Protein AF-A0A379DWI6-F1 (afdb_monomer_lite)

InterPro domains:
  IPR002696 Membrane protein insertion efficiency factor YidD-like [PF01809] (56-107)
  IPR002696 Membrane protein insertion efficiency factor YidD-like [PTHR33383] (48-106)
  IPR002696 Membrane protein insertion efficiency factor YidD-like [SM01234] (50-115)
  IPR002696 Membrane protein insertion efficiency factor YidD-like [TIGR00278] (54-108)
  IPR011990 Tetratricopeptide-like helical domain superfamily [G3DSA:1.25.40.10] (159-316)
  IPR011990 Tetratricopeptide-like helical domain superfamily [SSF48452] (167-294)

Radius of gyration: 29.42 Å; chains: 1; bounding box: 67×91×90 Å

Foldseek 3Di:
DDPPDPVVVVVVVVVVVVVVVVDDDDPDQDWAQWLLDTDHDPDDDDDADFPPVQLVVLVCCSHPPSVVPPDTWQAVPRLSVLLVVLRRPDPPVRSVVVSVVVVVCTPPVQVVFAWFCSVVDTHGYDHNDPPVVVVVVRRDPPPPDPADDDDDDDDPVVVLVNVLRVCLRVLVLVVSLVSLVVCCPPVVDDALSSLLSNLSSCVSSVVLVVNLVVLVVDDDPNNVQDLSNLLSNLVSCLVVLVLVVNLVRLVVHDDDDLVSLLVSLCSNLVSCVSVVVLVSNLVSLVSSLVSDPDPVVSVVSVVVNVVSVPDDDQDPVVLVVLVVQFLRSCVSVVVVVNSVVRNVVVVVVVVVVVVVVVVVVPPD

Organism: NCBI:txid28130

Secondary structure (DSSP, 8-state):
---SSSHHHHHHHHHHHHHHSS--------EEEETTEEEE---------TTHHHHHHHHHHHHHTGGG-SS---EES-HHHHHHHHHHHS-HHHHHHHHHHHHHHTTT-GGGSEEE-TTSS-EEE--SS--HHHHHHHS----S-----------TTHHHHHHHHHHHHTT-HHHHHHHHHHHHHHH----HHHHHHHHHHHHHTT-HHHHHHHHHH---HHHHH-HHHHHHHHHHHHHTT-HHHHHHHGGG----SHHHHHHHHHHHHHHHHHHT-HHHHHHHHHHHHHT---HHHHHHHHHHHHHHHT-PPPPHHHHHHHTTSTTHHHHHHT-HHHHHHHHHHHHHHHHHHHHHHHHGGG--

Structure (mmCIF, N/CA/C/O backbone):
data_AF-A0A379DWI6-F1
#
_entry.id   AF-A0A379DWI6-F1
#
loop_
_atom_site.group_PDB
_atom_site.id
_atom_site.type_symbol
_atom_site.label_atom_id
_atom_site.label_alt_id
_atom_site.label_comp_id
_atom_site.label_asym_id
_atom_site.label_entity_id
_atom_site.label_seq_id
_atom_site.pdbx_PDB_ins_code
_atom_site.Cartn_x
_atom_site.Cartn_y
_atom_site.Cartn_z
_atom_site.occupancy
_atom_site.B_iso_or_equiv
_atom_site.auth_seq_id
_atom_site.auth_comp_id
_atom_site.auth_asym_id
_atom_site.auth_atom_id
_atom_site.pdbx_PDB_model_num
ATOM 1 N N . MET A 1 1 ? -42.031 -64.044 19.257 1.00 46.19 1 MET A N 1
ATOM 2 C CA . MET A 1 1 ? -41.078 -63.210 18.486 1.00 46.19 1 MET A CA 1
ATOM 3 C C . MET A 1 1 ? -41.649 -61.801 18.335 1.00 46.19 1 MET A C 1
ATOM 5 O O . MET A 1 1 ? -42.863 -61.674 18.320 1.00 46.19 1 MET A O 1
ATOM 9 N N . ASN A 1 2 ? -40.783 -60.783 18.249 1.00 47.16 2 ASN A N 1
ATOM 10 C CA . ASN A 1 2 ? -41.057 -59.337 18.105 1.00 47.16 2 ASN A CA 1
ATOM 11 C C . ASN A 1 2 ? -41.323 -58.505 19.378 1.00 47.16 2 ASN A C 1
ATOM 13 O O . ASN A 1 2 ? -42.283 -57.748 19.469 1.00 47.16 2 ASN A O 1
ATOM 17 N N . LYS A 1 3 ? -40.367 -58.538 20.317 1.00 48.53 3 LYS A N 1
ATOM 18 C CA . LYS A 1 3 ? -40.060 -57.413 21.224 1.00 48.53 3 LYS A CA 1
ATOM 19 C C . LYS A 1 3 ? -38.620 -56.942 20.970 1.00 48.53 3 LYS A C 1
ATOM 21 O O . LYS A 1 3 ? -37.724 -57.262 21.737 1.00 48.53 3 LYS A O 1
ATOM 26 N N . SER A 1 4 ? -38.373 -56.235 19.868 1.00 47.94 4 SER A N 1
ATOM 27 C CA . SER A 1 4 ? -37.059 -55.596 19.631 1.00 47.94 4 SER A CA 1
ATOM 28 C C . SER A 1 4 ? -37.084 -54.351 18.734 1.00 47.94 4 SER A C 1
ATOM 30 O O . SER A 1 4 ? -36.056 -53.701 18.586 1.00 47.94 4 SER A O 1
ATOM 32 N N . PHE A 1 5 ? -38.234 -53.939 18.184 1.00 46.47 5 PHE A N 1
ATOM 33 C CA . PHE A 1 5 ? -38.257 -52.886 17.155 1.00 46.47 5 PHE A CA 1
ATOM 34 C C . PHE A 1 5 ? -38.671 -51.480 17.636 1.00 46.47 5 PHE A C 1
ATOM 36 O O . PHE A 1 5 ? -38.597 -50.522 16.871 1.00 46.47 5 PHE A O 1
ATOM 43 N N . VAL A 1 6 ? -39.076 -51.318 18.903 1.00 47.97 6 VAL A N 1
ATOM 44 C CA . VAL A 1 6 ? -39.559 -50.019 19.431 1.00 47.97 6 VAL A CA 1
ATOM 45 C C . VAL A 1 6 ? -38.457 -49.223 20.152 1.00 47.97 6 VAL A C 1
ATOM 47 O O . VAL A 1 6 ? -38.463 -47.995 20.118 1.00 47.97 6 VAL A O 1
ATOM 50 N N . GLY A 1 7 ? -37.446 -49.893 20.718 1.00 43.12 7 GLY A N 1
ATOM 51 C CA . GLY A 1 7 ? -36.342 -49.228 21.428 1.00 43.12 7 GLY A CA 1
ATOM 52 C C . GLY A 1 7 ? -35.377 -48.462 20.515 1.00 43.12 7 GLY A C 1
ATOM 53 O O . GLY A 1 7 ? -34.864 -47.420 20.902 1.00 43.12 7 GLY A O 1
ATOM 54 N N . PHE A 1 8 ? -35.173 -48.918 19.275 1.00 44.31 8 PHE A N 1
ATOM 55 C CA . PHE A 1 8 ? -34.157 -48.350 18.378 1.00 44.31 8 PHE A CA 1
ATOM 56 C C . PHE A 1 8 ? -34.564 -46.993 17.769 1.00 44.31 8 PHE A C 1
ATOM 58 O O . PHE A 1 8 ? -33.720 -46.119 17.574 1.00 44.31 8 PHE A O 1
ATOM 65 N N . LYS A 1 9 ? -35.867 -46.757 17.543 1.00 45.78 9 LYS A N 1
ATOM 66 C CA . LYS A 1 9 ? -36.367 -45.473 17.012 1.00 45.78 9 LYS A CA 1
ATOM 67 C C . LYS A 1 9 ? -36.328 -44.335 18.040 1.00 45.78 9 LYS A C 1
ATOM 69 O O . LYS A 1 9 ? -36.128 -43.185 17.656 1.00 45.78 9 LYS A O 1
ATOM 74 N N . MET A 1 10 ? -36.464 -44.634 19.334 1.00 47.75 10 MET A N 1
ATOM 75 C CA . MET A 1 10 ? -36.439 -43.607 20.386 1.00 47.75 10 MET A CA 1
ATOM 76 C C . MET A 1 10 ? -35.024 -43.145 20.748 1.00 47.75 10 MET A C 1
ATOM 78 O O . MET A 1 10 ? -34.841 -41.985 21.118 1.00 47.75 10 MET A O 1
ATOM 82 N N . THR A 1 11 ? -34.014 -44.002 20.584 1.00 52.53 11 THR A N 1
ATOM 83 C CA . THR A 1 11 ? -32.616 -43.649 20.877 1.00 52.53 11 THR A CA 1
ATOM 84 C C . THR A 1 11 ? -32.014 -42.751 19.795 1.00 52.53 11 THR A C 1
ATOM 86 O O . THR A 1 11 ? -31.305 -41.807 20.126 1.00 52.53 11 THR A O 1
ATOM 89 N N . ILE A 1 12 ? -32.369 -42.952 18.520 1.00 53.78 12 ILE A N 1
ATOM 90 C CA . ILE A 1 12 ? -31.924 -42.085 17.413 1.00 53.78 12 ILE A CA 1
ATOM 91 C C . ILE A 1 12 ? -32.605 -40.710 17.489 1.00 53.78 12 ILE A C 1
ATOM 93 O O . ILE A 1 12 ? -31.936 -39.690 17.342 1.00 53.78 12 ILE A O 1
ATOM 97 N N . LEU A 1 13 ? -33.902 -40.653 17.818 1.00 47.22 13 LEU A N 1
ATOM 98 C CA . LEU A 1 13 ? -34.616 -39.381 17.978 1.00 47.22 13 LEU A CA 1
ATOM 99 C C . LEU A 1 13 ? -34.097 -38.573 19.183 1.00 47.22 13 LEU A C 1
ATOM 101 O O . LEU A 1 13 ? -33.974 -37.355 19.090 1.00 47.22 13 LEU A O 1
ATOM 105 N N . ARG A 1 14 ? -33.714 -39.240 20.285 1.00 48.66 14 ARG A N 1
ATOM 106 C CA . ARG A 1 14 ? -33.045 -38.599 21.434 1.00 48.66 14 ARG A CA 1
ATOM 107 C C . ARG A 1 14 ? -31.618 -38.150 21.122 1.00 48.66 14 ARG A C 1
ATOM 109 O O . ARG A 1 14 ? -31.214 -37.112 21.631 1.00 48.66 14 ARG A O 1
ATOM 116 N N . PHE A 1 15 ? -30.881 -38.870 20.276 1.00 52.44 15 PHE A N 1
ATOM 117 C CA . PHE A 1 15 ? -29.543 -38.450 19.849 1.00 52.44 15 PHE A CA 1
ATOM 118 C C . PHE A 1 15 ? -29.608 -37.203 18.955 1.00 52.44 15 PHE A C 1
ATOM 120 O O . PHE A 1 15 ? -28.836 -36.275 19.159 1.00 52.44 15 PHE A O 1
ATOM 127 N N . PHE A 1 16 ? -30.589 -37.116 18.047 1.00 50.06 16 PHE A N 1
ATOM 128 C CA . PHE A 1 16 ? -30.826 -35.903 17.255 1.00 50.06 16 PHE A CA 1
ATOM 129 C C . PHE A 1 16 ? -31.332 -34.732 18.115 1.00 50.06 16 PHE A C 1
ATOM 131 O O . PHE A 1 16 ? -30.814 -33.629 17.988 1.00 50.06 16 PHE A O 1
ATOM 138 N N . LEU A 1 17 ? -32.261 -34.953 19.054 1.00 46.06 17 LEU A N 1
ATOM 139 C CA . LEU A 1 17 ? -32.741 -33.897 19.962 1.00 46.06 17 LEU A CA 1
ATOM 140 C C . LEU A 1 17 ? -31.652 -33.370 20.912 1.00 46.06 17 LEU A C 1
ATOM 142 O O . LEU A 1 17 ? -31.608 -32.171 21.171 1.00 46.06 17 LEU A O 1
ATOM 146 N N . LEU A 1 18 ? -30.742 -34.226 21.390 1.00 46.28 18 LEU A N 1
ATOM 147 C CA . LEU A 1 18 ? -29.615 -33.809 22.234 1.00 46.28 18 LEU A CA 1
ATOM 148 C C . LEU A 1 18 ? -28.462 -33.185 21.432 1.00 46.28 18 LEU A C 1
ATOM 150 O O . LEU A 1 18 ? -27.757 -32.331 21.963 1.00 46.28 18 LEU A O 1
ATOM 154 N N . PHE A 1 19 ? -28.304 -33.529 20.149 1.00 47.75 19 PHE A N 1
ATOM 155 C CA . PHE A 1 19 ? -27.365 -32.848 19.249 1.00 47.75 19 PHE A CA 1
ATOM 156 C C . PHE A 1 19 ? -27.836 -31.427 18.889 1.00 47.75 19 PHE A C 1
ATOM 158 O O . PHE A 1 19 ? -27.013 -30.540 18.697 1.00 47.75 19 PHE A O 1
ATOM 165 N N . PHE A 1 20 ? -29.153 -31.185 18.862 1.00 44.16 20 PHE A N 1
ATOM 166 C CA . PHE A 1 20 ? -29.732 -29.855 18.627 1.00 44.16 20 PHE A CA 1
ATOM 167 C C . PHE A 1 20 ? -29.795 -28.960 19.878 1.00 44.16 20 PHE A C 1
ATOM 169 O O . PHE A 1 20 ? -29.942 -27.747 19.742 1.00 44.16 20 PHE A O 1
ATOM 176 N N . LEU A 1 21 ? -29.656 -29.519 21.087 1.00 41.56 21 LEU A N 1
ATOM 177 C CA . LEU A 1 21 ? -29.695 -28.755 22.344 1.00 41.56 21 LEU A CA 1
ATOM 178 C C . LEU A 1 21 ? -28.314 -28.318 22.862 1.00 41.56 21 LEU A C 1
ATOM 180 O O . LEU A 1 21 ? -28.249 -27.544 23.813 1.00 41.56 21 LEU A O 1
ATOM 184 N N . SER A 1 22 ? -27.212 -28.757 22.245 1.00 38.12 22 SER A N 1
ATOM 185 C CA . SER A 1 22 ? -25.846 -28.367 22.640 1.00 38.12 22 SER A CA 1
ATOM 186 C C . SER A 1 22 ? -25.222 -27.269 21.766 1.00 38.12 22 SER A C 1
ATOM 188 O O . SER A 1 22 ? -24.082 -26.869 21.996 1.00 38.12 22 SER A O 1
ATOM 190 N N . SER A 1 23 ? -25.962 -26.726 20.796 1.00 38.56 23 SER A N 1
ATOM 191 C CA . SER A 1 23 ? -25.478 -25.691 19.877 1.00 38.56 23 SER A CA 1
ATOM 192 C C . SER A 1 23 ? -26.164 -24.334 20.088 1.00 38.56 23 SER A C 1
ATOM 194 O O . SER A 1 23 ? -26.866 -23.839 19.212 1.00 38.56 23 SER A O 1
ATOM 196 N N . TRP A 1 24 ? -25.933 -23.714 21.246 1.00 39.97 24 TRP A N 1
ATOM 197 C CA . TRP A 1 24 ? -26.073 -22.266 21.487 1.00 39.97 24 TRP A CA 1
ATOM 198 C C . TRP A 1 24 ? -25.150 -21.933 22.677 1.00 39.97 24 TRP A C 1
ATOM 200 O O . TRP A 1 24 ? -25.233 -22.590 23.701 1.00 39.97 24 TRP A O 1
ATOM 210 N N . HIS A 1 25 ? -24.185 -21.014 22.655 1.00 36.50 25 HIS A N 1
ATOM 211 C CA . HIS A 1 25 ? -23.999 -19.799 21.877 1.00 36.50 25 HIS A CA 1
ATOM 212 C C . HIS A 1 25 ? -22.526 -19.624 21.482 1.00 36.50 25 HIS A C 1
ATOM 214 O O . HIS A 1 25 ? -21.656 -19.509 22.342 1.00 36.50 25 HIS A O 1
ATOM 220 N N . ILE A 1 26 ? -22.255 -19.481 20.186 1.00 31.97 26 ILE A N 1
ATOM 221 C CA . ILE A 1 26 ? -21.033 -18.833 19.705 1.00 31.97 26 ILE A CA 1
ATOM 222 C C . ILE A 1 26 ? -21.474 -17.500 19.107 1.00 31.97 26 ILE A C 1
ATOM 224 O O . ILE A 1 26 ? -22.341 -17.462 18.235 1.00 31.97 26 ILE A O 1
ATOM 228 N N . LYS A 1 27 ? -20.904 -16.391 19.589 1.00 27.36 27 LYS A N 1
ATOM 229 C CA . LYS A 1 27 ? -20.987 -15.096 18.902 1.00 27.36 27 LYS A CA 1
ATOM 230 C C . LYS A 1 27 ? -20.258 -15.240 17.565 1.00 27.36 27 LYS A C 1
ATOM 232 O O . LYS A 1 27 ? -19.035 -15.153 17.511 1.00 27.36 27 LYS A O 1
ATOM 237 N N . VAL A 1 28 ? -21.011 -15.494 16.501 1.00 32.84 28 VAL A N 1
ATOM 238 C CA . VAL A 1 28 ? -20.490 -15.568 15.135 1.00 32.84 28 VAL A CA 1
ATOM 239 C C . VAL A 1 28 ? -20.208 -14.138 14.661 1.00 32.84 28 VAL A C 1
ATOM 241 O O . VAL A 1 28 ? -21.124 -13.353 14.408 1.00 32.84 28 VAL A O 1
ATOM 244 N N . MET A 1 29 ? -18.923 -13.776 14.599 1.00 24.81 29 MET A N 1
ATOM 245 C CA . MET A 1 29 ? -18.435 -12.684 13.742 1.00 24.81 29 MET A CA 1
ATOM 246 C C . MET A 1 29 ? -18.939 -12.927 12.311 1.00 24.81 29 MET A C 1
ATOM 248 O O . MET A 1 29 ? -19.084 -14.083 11.936 1.00 24.81 29 MET A O 1
ATOM 252 N N . CYS A 1 30 ? -19.231 -11.887 11.522 1.00 43.38 30 CYS A N 1
ATOM 253 C CA . CYS A 1 30 ? -19.839 -12.051 10.196 1.00 43.38 30 CYS A CA 1
ATOM 254 C C . CYS A 1 30 ? -18.951 -12.899 9.263 1.00 43.38 30 CYS A C 1
ATOM 256 O O . CYS A 1 30 ? -17.954 -12.428 8.711 1.00 43.38 30 CYS A O 1
ATOM 258 N N . GLN A 1 31 ? -19.302 -14.178 9.143 1.00 44.00 31 GLN A N 1
ATOM 259 C CA . GLN A 1 31 ? -18.560 -15.196 8.412 1.00 44.00 31 GLN A CA 1
ATOM 260 C C . GLN A 1 31 ? -19.303 -15.486 7.116 1.00 44.00 31 GLN A C 1
ATOM 262 O O . GLN A 1 31 ? -20.431 -15.976 7.129 1.00 44.00 31 GLN A O 1
ATOM 267 N N . GLU A 1 32 ? -18.663 -15.179 5.995 1.00 52.06 32 GLU A N 1
ATOM 268 C CA . GLU A 1 32 ? -19.156 -15.536 4.674 1.00 52.06 32 GLU A CA 1
ATOM 269 C C . GLU A 1 32 ? -18.383 -16.764 4.185 1.00 52.06 32 GLU A C 1
ATOM 271 O O . GLU A 1 32 ? -17.151 -16.796 4.224 1.00 52.06 32 GLU A O 1
ATOM 276 N N . TYR A 1 33 ? -19.101 -17.796 3.732 1.00 51.72 33 TYR A N 1
ATOM 277 C CA . TYR A 1 33 ? -18.461 -18.942 3.090 1.00 51.72 33 TYR A CA 1
ATOM 278 C C . TYR A 1 33 ? -18.091 -18.560 1.657 1.00 51.72 33 TYR A C 1
ATOM 280 O O . TYR A 1 33 ? -18.962 -18.275 0.829 1.00 51.72 33 TYR A O 1
ATOM 288 N N . HIS A 1 34 ? -16.793 -18.567 1.378 1.00 53.97 34 HIS A N 1
ATOM 289 C CA . HIS A 1 34 ? -16.225 -18.444 0.044 1.00 53.97 34 HIS A CA 1
ATOM 290 C C . HIS A 1 34 ? -15.689 -19.816 -0.362 1.00 53.97 34 HIS A C 1
ATOM 292 O O . HIS A 1 34 ? -14.689 -20.274 0.185 1.00 53.97 34 HIS A O 1
ATOM 298 N N . ASP A 1 35 ? -16.387 -20.513 -1.261 1.00 52.28 35 ASP A N 1
ATOM 299 C CA . ASP A 1 35 ? -16.017 -21.864 -1.718 1.00 52.28 35 ASP A CA 1
ATOM 300 C C . ASP A 1 35 ? -15.754 -22.862 -0.564 1.00 52.28 35 ASP A C 1
ATOM 302 O O . ASP A 1 35 ? -14.921 -23.759 -0.646 1.00 52.28 35 ASP A O 1
ATOM 306 N N . GLY A 1 36 ? -16.482 -22.712 0.550 1.00 48.16 36 GLY A N 1
ATOM 307 C CA . GLY A 1 36 ? -16.331 -23.548 1.746 1.00 48.16 36 GLY A CA 1
ATOM 308 C C . GLY A 1 36 ? -15.187 -23.150 2.695 1.00 48.16 36 GLY A C 1
ATOM 309 O O . GLY A 1 36 ? -14.957 -23.868 3.672 1.00 48.16 36 GLY A O 1
ATOM 310 N N . ILE A 1 37 ? -14.504 -22.030 2.434 1.00 48.47 37 ILE A N 1
ATOM 311 C CA . ILE A 1 37 ? -13.510 -21.385 3.304 1.00 48.47 37 ILE A CA 1
ATOM 312 C C . ILE A 1 37 ? -14.166 -20.195 4.015 1.00 48.47 37 ILE A C 1
ATOM 314 O O . ILE A 1 37 ? -14.944 -19.447 3.420 1.00 48.47 37 ILE A O 1
ATOM 318 N N . LEU A 1 38 ? -13.863 -20.033 5.302 1.00 52.50 38 LEU A N 1
ATOM 319 C CA . LEU A 1 38 ? -14.335 -18.916 6.116 1.00 52.50 38 LEU A CA 1
ATOM 320 C C . LEU A 1 38 ? -13.591 -17.634 5.701 1.00 52.50 38 LEU A C 1
ATOM 322 O O . LEU A 1 38 ? -12.380 -17.548 5.891 1.00 52.50 38 LEU A O 1
ATOM 326 N N . SER A 1 39 ? -14.295 -16.641 5.155 1.00 50.84 39 SER A N 1
ATOM 327 C CA . SER A 1 39 ? -13.733 -15.313 4.877 1.00 50.84 39 SER A CA 1
ATOM 328 C C . SER A 1 39 ? -14.322 -14.274 5.837 1.00 50.84 39 SER A C 1
ATOM 330 O O . SER A 1 39 ? -15.524 -14.291 6.126 1.00 50.84 39 SER A O 1
ATOM 332 N N . SER A 1 40 ? -13.479 -13.379 6.364 1.00 43.31 40 SER A N 1
ATOM 333 C CA . SER A 1 40 ? -13.917 -12.245 7.182 1.00 43.31 40 SER A CA 1
ATOM 334 C C . SER A 1 40 ? -14.588 -11.202 6.289 1.00 43.31 40 SER A C 1
ATOM 336 O O . SER A 1 40 ? -13.929 -10.606 5.439 1.00 43.31 40 SER A O 1
ATOM 338 N N . SER A 1 41 ? -15.886 -10.969 6.481 1.00 46.75 41 SER A N 1
ATOM 339 C CA . SER A 1 41 ? -16.639 -9.954 5.735 1.00 46.75 41 SER A CA 1
ATOM 340 C C . SER A 1 41 ? -16.959 -8.742 6.618 1.00 46.75 41 SER A C 1
ATOM 342 O O . SER A 1 41 ? -17.171 -8.879 7.823 1.00 46.75 41 SER A O 1
ATOM 344 N N . ASN A 1 42 ? -17.028 -7.551 6.017 1.00 42.28 42 ASN A N 1
ATOM 345 C CA . ASN A 1 42 ? -17.346 -6.287 6.702 1.00 42.28 42 ASN A CA 1
ATOM 346 C C . ASN A 1 42 ? -18.858 -6.065 6.919 1.00 42.28 42 ASN A C 1
ATOM 348 O O . ASN A 1 42 ? -19.302 -4.933 7.093 1.00 42.28 42 ASN A O 1
ATOM 352 N N . VAL A 1 43 ? -19.676 -7.118 6.870 1.00 44.81 43 VAL A N 1
ATOM 353 C CA . VAL A 1 43 ? -21.137 -6.979 6.847 1.00 44.81 43 VAL A CA 1
ATOM 354 C C . VAL A 1 43 ? -21.712 -7.096 8.261 1.00 44.81 43 VAL A C 1
ATOM 356 O O . VAL A 1 43 ? -21.313 -7.931 9.067 1.00 44.81 43 VAL A O 1
ATOM 359 N N . VAL A 1 44 ? -22.646 -6.209 8.597 1.00 37.88 44 VAL A N 1
ATOM 360 C CA . VAL A 1 44 ? -23.254 -6.109 9.929 1.00 37.88 44 VAL A CA 1
ATOM 361 C C . VAL A 1 44 ? -24.246 -7.257 10.169 1.00 37.88 44 VAL A C 1
ATOM 363 O O . VAL A 1 44 ? -25.084 -7.575 9.325 1.00 37.88 44 VAL A O 1
ATOM 366 N N . ASN A 1 45 ? -24.173 -7.869 11.357 1.00 36.16 45 ASN A N 1
ATOM 367 C CA . ASN A 1 45 ? -25.150 -8.844 11.844 1.00 36.16 45 ASN A CA 1
ATOM 368 C C . ASN A 1 45 ? -26.501 -8.164 12.123 1.00 36.16 45 ASN A C 1
ATOM 370 O O . ASN A 1 45 ? -26.619 -7.382 13.060 1.00 36.16 45 ASN A O 1
ATOM 374 N N . ILE A 1 46 ? -27.533 -8.530 11.366 1.00 43.22 46 ILE A N 1
ATOM 375 C CA . ILE A 1 46 ? -28.939 -8.300 11.733 1.00 43.22 46 ILE A CA 1
ATOM 376 C C . ILE A 1 46 ? -29.483 -9.635 12.262 1.00 43.22 46 ILE A C 1
ATOM 378 O O . ILE A 1 46 ? -29.411 -10.635 11.564 1.00 43.22 46 ILE A O 1
ATOM 382 N N . SER A 1 47 ? -29.944 -9.738 13.500 1.00 41.38 47 SER A N 1
ATOM 383 C CA . SER A 1 47 ? -30.537 -10.978 14.026 1.00 41.38 47 SER A CA 1
ATOM 384 C C . SER A 1 47 ? -32.011 -11.030 13.631 1.00 41.38 47 SER A C 1
ATOM 386 O O . SER A 1 47 ? -32.790 -10.267 14.193 1.00 41.38 47 SER A O 1
ATOM 388 N N . ASP A 1 48 ? -32.394 -11.871 12.668 1.00 50.56 48 ASP A N 1
ATOM 389 C CA . ASP A 1 48 ? -33.808 -12.017 12.303 1.00 50.56 48 ASP A CA 1
ATOM 390 C C . ASP A 1 48 ? -34.132 -13.453 11.855 1.00 50.56 48 ASP A C 1
ATOM 392 O O . ASP A 1 48 ? -33.406 -14.036 11.049 1.00 50.56 48 ASP A O 1
ATOM 396 N N . GLU A 1 49 ? -35.207 -14.026 12.408 1.00 53.38 49 GLU A N 1
ATOM 397 C CA . GLU A 1 49 ? -35.581 -15.456 12.354 1.00 53.38 49 GLU A CA 1
ATOM 398 C C . GLU A 1 49 ? -36.391 -15.860 11.099 1.00 53.38 49 GLU A C 1
ATOM 400 O O . GLU A 1 49 ? -37.142 -16.838 11.107 1.00 53.38 49 GLU A O 1
ATOM 405 N N . ARG A 1 50 ? -36.279 -15.118 9.993 1.00 56.34 50 ARG A N 1
ATOM 406 C CA . ARG A 1 50 ? -37.057 -15.384 8.768 1.00 56.34 50 ARG A CA 1
ATOM 407 C C . ARG A 1 50 ? -36.382 -16.445 7.881 1.00 56.34 50 ARG A C 1
ATOM 409 O O . ARG A 1 50 ? -35.184 -16.385 7.632 1.00 56.34 50 ARG A O 1
ATOM 416 N N . ASN A 1 51 ? -37.170 -17.409 7.383 1.00 60.16 51 ASN A N 1
ATOM 417 C CA . ASN A 1 51 ? -36.783 -18.440 6.396 1.00 60.16 51 ASN A CA 1
ATOM 418 C C . ASN A 1 51 ? -35.656 -19.419 6.813 1.00 60.16 51 ASN A C 1
ATOM 420 O O . ASN A 1 51 ? -34.788 -19.765 6.008 1.00 60.16 51 ASN A O 1
ATOM 424 N N . LYS A 1 52 ? -35.711 -19.940 8.049 1.00 70.44 52 LYS A N 1
ATOM 425 C CA . LYS A 1 52 ? -34.736 -20.902 8.613 1.00 70.44 52 LYS A CA 1
ATOM 426 C C . LYS A 1 52 ? -34.447 -22.116 7.712 1.00 70.44 52 LYS A C 1
ATOM 428 O O . LYS A 1 52 ? -33.288 -22.449 7.504 1.00 70.44 52 LYS A O 1
ATOM 433 N N . ALA A 1 53 ? -35.475 -22.713 7.105 1.00 69.50 53 ALA A N 1
ATOM 434 C CA . ALA A 1 53 ? -35.309 -23.872 6.221 1.00 69.50 53 ALA A CA 1
ATOM 435 C C . ALA A 1 53 ? -34.472 -23.561 4.962 1.00 69.50 53 ALA A C 1
ATOM 437 O O . ALA A 1 53 ? -33.636 -24.368 4.555 1.00 69.50 53 ALA A O 1
ATOM 438 N N . SER A 1 54 ? -34.655 -22.378 4.363 1.00 72.00 54 SER A N 1
ATOM 439 C CA . SER A 1 54 ? -33.860 -21.939 3.209 1.00 72.00 54 SER A CA 1
ATOM 440 C C . SER A 1 54 ? -32.407 -21.681 3.602 1.00 72.00 54 SER A C 1
ATOM 442 O O . SER A 1 54 ? -31.493 -22.068 2.874 1.00 72.00 54 SER A O 1
ATOM 444 N N . ALA A 1 55 ? -32.184 -21.064 4.767 1.00 74.94 55 ALA A N 1
ATOM 445 C CA . ALA A 1 55 ? -30.843 -20.841 5.296 1.00 74.94 55 ALA A CA 1
ATOM 446 C C . ALA A 1 55 ? -30.118 -22.168 5.582 1.00 74.94 55 ALA A C 1
ATOM 448 O O . ALA A 1 55 ? -28.962 -22.327 5.187 1.00 74.94 55 ALA A O 1
ATOM 449 N N . ASP A 1 56 ? -30.811 -23.149 6.167 1.00 73.75 56 ASP A N 1
ATOM 450 C CA . ASP A 1 56 ? -30.272 -24.487 6.434 1.00 73.75 56 ASP A CA 1
ATOM 451 C C . ASP A 1 56 ? -29.850 -25.200 5.135 1.00 73.75 56 ASP A C 1
ATOM 453 O O . ASP A 1 56 ? -28.766 -25.787 5.068 1.00 73.75 56 ASP A O 1
ATOM 457 N N . PHE A 1 57 ? -30.653 -25.096 4.069 1.00 74.00 57 PHE A N 1
ATOM 458 C CA . PHE A 1 57 ? -30.310 -25.658 2.758 1.00 74.00 57 PHE A CA 1
ATOM 459 C C . PHE A 1 57 ? -29.089 -24.972 2.127 1.00 74.00 57 PHE A C 1
ATOM 461 O O . PHE A 1 57 ? -28.193 -25.641 1.603 1.00 74.00 57 PHE A O 1
ATOM 468 N N . ILE A 1 58 ? -29.005 -23.641 2.209 1.00 78.25 58 ILE A N 1
ATOM 469 C CA . ILE A 1 58 ? -27.849 -22.899 1.693 1.00 78.25 58 ILE A CA 1
ATOM 470 C C . ILE A 1 58 ? -26.582 -23.247 2.485 1.00 78.25 58 ILE A C 1
ATOM 472 O O . ILE A 1 58 ? -25.529 -23.469 1.885 1.00 78.25 58 ILE A O 1
ATOM 476 N N . HIS A 1 59 ? -26.667 -23.377 3.809 1.00 79.44 59 HIS A N 1
ATOM 477 C CA . HIS A 1 59 ? -25.541 -23.824 4.629 1.00 79.44 59 HIS A CA 1
ATOM 478 C C . HIS A 1 59 ? -25.124 -25.264 4.314 1.00 79.44 59 HIS A C 1
ATOM 480 O O . HIS A 1 59 ? -23.928 -25.559 4.263 1.00 79.44 59 HIS A O 1
ATOM 486 N N . PHE A 1 60 ? -26.077 -26.157 4.028 1.00 76.38 60 PHE A N 1
ATOM 487 C CA . PHE A 1 60 ? -25.770 -27.502 3.542 1.00 76.38 60 PHE A CA 1
ATOM 488 C C . PHE A 1 60 ? -24.997 -27.461 2.215 1.00 76.38 60 PHE A C 1
ATOM 490 O O . PHE A 1 60 ? -23.976 -28.145 2.089 1.00 76.38 60 PHE A O 1
ATOM 497 N N . TYR A 1 61 ? -25.420 -26.626 1.260 1.00 78.38 61 TYR A N 1
ATOM 498 C CA . TYR A 1 61 ? -24.697 -26.404 0.004 1.00 78.38 61 TYR A CA 1
ATOM 499 C C . TYR A 1 61 ? -23.279 -25.860 0.250 1.00 78.38 61 TYR A C 1
ATOM 501 O O . TYR A 1 61 ? -22.316 -26.428 -0.265 1.00 78.38 61 TYR A O 1
ATOM 509 N N . GLN A 1 62 ? -23.125 -24.819 1.077 1.00 79.38 62 GLN A N 1
ATOM 510 C CA . GLN A 1 62 ? -21.828 -24.204 1.411 1.00 79.38 62 GLN A CA 1
ATOM 511 C C . GLN A 1 62 ? -20.859 -25.174 2.099 1.00 79.38 62 GLN A C 1
ATOM 513 O O . GLN A 1 62 ? -19.643 -25.107 1.913 1.00 79.38 62 GLN A O 1
ATOM 518 N N . LYS A 1 63 ? -21.384 -26.083 2.925 1.00 78.31 63 LYS A N 1
ATOM 519 C CA . LYS A 1 63 ? -20.564 -27.038 3.670 1.00 78.31 63 LYS A CA 1
ATOM 520 C C . LYS A 1 63 ? -20.148 -28.235 2.817 1.00 78.31 63 LYS A C 1
ATOM 522 O O . LYS A 1 63 ? -18.996 -28.661 2.915 1.00 78.31 63 LYS A O 1
ATOM 527 N N . ASN A 1 64 ? -21.072 -28.776 2.021 1.00 75.12 64 ASN A N 1
ATOM 528 C CA . ASN A 1 64 ? -20.917 -30.100 1.411 1.00 75.12 64 ASN A CA 1
ATOM 529 C C . ASN A 1 64 ? -20.750 -30.077 -0.115 1.00 75.12 64 ASN A C 1
ATOM 531 O O . ASN A 1 64 ? -20.132 -30.988 -0.655 1.00 75.12 64 ASN A O 1
ATOM 535 N N . ILE A 1 65 ? -21.282 -29.070 -0.816 1.00 71.88 65 ILE A N 1
ATOM 536 C CA . ILE A 1 65 ? -21.362 -29.069 -2.289 1.00 71.88 65 ILE A CA 1
ATOM 537 C C . ILE A 1 65 ? -20.441 -28.015 -2.903 1.00 71.88 65 ILE A C 1
ATOM 539 O O . ILE A 1 65 ? -19.754 -28.302 -3.879 1.00 71.88 65 ILE A O 1
ATOM 543 N N . SER A 1 66 ? -20.364 -26.810 -2.331 1.00 71.50 66 SER A N 1
ATOM 544 C CA . SER A 1 66 ? -19.605 -25.707 -2.937 1.00 71.50 66 SER A CA 1
ATOM 545 C C . SER A 1 66 ? -18.116 -26.021 -3.101 1.00 71.50 66 SER A C 1
ATOM 547 O O . SER A 1 66 ? -17.509 -25.560 -4.057 1.00 71.50 66 SER A O 1
ATOM 549 N N . LYS A 1 67 ? -17.544 -26.845 -2.213 1.00 68.44 67 LYS A N 1
ATOM 550 C CA . LYS A 1 67 ? -16.140 -27.293 -2.275 1.00 68.44 67 LYS A CA 1
ATOM 551 C C . LYS A 1 67 ? -15.838 -28.208 -3.465 1.00 68.44 67 LYS A C 1
ATOM 553 O O . LYS A 1 67 ? -14.686 -28.328 -3.857 1.00 68.44 67 LYS A O 1
ATOM 558 N N . LEU A 1 68 ? -16.857 -28.869 -4.019 1.00 63.12 68 LEU A N 1
ATOM 559 C CA . LEU A 1 68 ? -16.725 -29.768 -5.173 1.00 63.12 68 LEU A CA 1
ATOM 560 C C . LEU A 1 68 ? -16.737 -29.003 -6.502 1.00 63.12 68 LEU A C 1
ATOM 562 O O . LEU A 1 68 ? -16.405 -29.557 -7.549 1.00 63.12 68 LEU A O 1
ATOM 566 N N . ARG A 1 69 ? -17.127 -27.725 -6.478 1.00 53.38 69 ARG A N 1
ATOM 567 C CA . ARG A 1 69 ? -17.124 -26.861 -7.652 1.00 53.38 69 ARG A CA 1
ATOM 568 C C . ARG A 1 69 ? -15.675 -26.451 -7.935 1.00 53.38 69 ARG A C 1
ATOM 570 O O . ARG A 1 69 ? -15.112 -25.641 -7.214 1.00 53.38 69 ARG A O 1
ATOM 577 N N . GLY A 1 70 ? -15.082 -26.967 -9.014 1.00 52.19 70 GLY A N 1
ATOM 578 C CA . GLY A 1 70 ? -13.694 -26.665 -9.417 1.00 52.19 70 GLY A CA 1
ATOM 579 C C . GLY A 1 70 ? -13.427 -25.212 -9.848 1.00 52.19 70 GLY A C 1
ATOM 580 O O . GLY A 1 70 ? -12.331 -24.888 -10.291 1.00 52.19 70 GLY A O 1
ATOM 581 N N . SER A 1 71 ? -14.425 -24.333 -9.738 1.00 62.12 71 SER A N 1
ATOM 582 C CA . SER A 1 71 ? -14.346 -22.913 -10.079 1.00 62.12 71 SER A CA 1
ATOM 583 C C . SER A 1 71 ? -15.049 -22.086 -9.007 1.00 62.12 71 SER A C 1
ATOM 585 O O . SER A 1 71 ? -16.168 -22.430 -8.609 1.00 62.12 71 SER A O 1
ATOM 587 N N . ARG A 1 72 ? -14.438 -20.969 -8.611 1.00 74.19 72 ARG A N 1
ATOM 588 C CA . ARG A 1 72 ? -15.014 -20.032 -7.642 1.00 74.19 72 ARG A CA 1
ATOM 589 C C . ARG A 1 72 ? -16.261 -19.323 -8.159 1.00 74.19 72 ARG A C 1
ATOM 591 O O . ARG A 1 72 ? -16.491 -19.212 -9.365 1.00 74.19 72 ARG A O 1
ATOM 598 N N . CYS A 1 73 ? -17.053 -18.786 -7.238 1.00 84.00 73 CYS A N 1
ATOM 599 C CA . CYS A 1 73 ? -18.118 -17.854 -7.590 1.00 84.00 73 CYS A CA 1
ATOM 600 C C . CYS A 1 73 ? -17.521 -16.526 -8.101 1.00 84.00 73 CYS A C 1
ATOM 602 O O . CYS A 1 73 ? -16.689 -15.927 -7.432 1.00 84.00 73 CYS A O 1
ATOM 604 N N . ALA A 1 74 ? -17.954 -16.038 -9.269 1.00 85.62 74 ALA A N 1
ATOM 605 C CA . ALA A 1 74 ? -17.423 -14.808 -9.880 1.00 85.62 74 ALA A CA 1
ATOM 606 C C . ALA A 1 74 ? -17.942 -13.503 -9.234 1.00 85.62 74 ALA A C 1
ATOM 608 O O . ALA A 1 74 ? -17.697 -12.411 -9.738 1.00 85.62 74 ALA A O 1
ATOM 609 N N . MET A 1 75 ? -18.705 -13.614 -8.152 1.00 89.88 75 MET A N 1
ATOM 610 C CA . MET A 1 75 ? -19.688 -12.638 -7.697 1.00 89.88 75 MET A CA 1
ATOM 611 C C . MET A 1 75 ? -19.457 -12.283 -6.217 1.00 89.88 75 MET A C 1
ATOM 613 O O . MET A 1 75 ? -19.168 -13.178 -5.420 1.00 89.88 75 MET A O 1
ATOM 617 N N . TYR A 1 76 ? -19.603 -11.003 -5.844 1.00 88.19 76 TYR A N 1
ATOM 618 C CA . TYR A 1 76 ? -19.533 -10.518 -4.457 1.00 88.19 76 TYR A CA 1
ATOM 619 C C . TYR A 1 76 ? -20.868 -9.905 -3.992 1.00 88.19 76 TYR A C 1
ATOM 621 O O . TYR A 1 76 ? -21.345 -8.967 -4.635 1.00 88.19 76 TYR A O 1
ATOM 629 N N . PRO A 1 77 ? -21.433 -10.364 -2.857 1.00 90.25 77 PRO A N 1
ATOM 630 C CA . PRO A 1 77 ? -21.076 -11.606 -2.168 1.00 90.25 77 PRO A CA 1
ATOM 631 C C . PRO A 1 77 ? -21.327 -12.828 -3.076 1.00 90.25 77 PRO A C 1
ATOM 633 O O . PRO A 1 77 ? -21.976 -12.711 -4.122 1.00 90.25 77 PRO A O 1
ATOM 636 N N . THR A 1 78 ? -20.832 -14.011 -2.687 1.00 89.88 78 THR A N 1
ATOM 637 C CA . THR A 1 78 ? -21.085 -15.250 -3.457 1.00 89.88 78 THR A CA 1
ATOM 638 C C . THR A 1 78 ? -22.588 -15.490 -3.640 1.00 89.88 78 THR A C 1
ATOM 640 O O . THR A 1 78 ? -23.375 -15.092 -2.783 1.00 89.88 78 THR A O 1
ATOM 643 N N . CYS A 1 79 ? -23.021 -16.189 -4.698 1.00 88.94 79 CYS A N 1
ATOM 644 C CA . CYS A 1 79 ? -24.452 -16.461 -4.936 1.00 88.94 79 CYS A CA 1
ATOM 645 C C . CYS A 1 79 ? -25.154 -17.089 -3.717 1.00 88.94 79 CYS A C 1
ATOM 647 O O . CYS A 1 79 ? -26.294 -16.749 -3.419 1.00 88.94 79 CYS A O 1
ATOM 649 N N . SER A 1 80 ? -24.457 -17.953 -2.966 1.00 84.88 80 SER A N 1
ATOM 650 C CA . SER A 1 80 ? -24.989 -18.520 -1.719 1.00 84.88 80 SER A CA 1
ATOM 651 C C . SER A 1 80 ? -25.157 -17.480 -0.604 1.00 84.88 80 SER A C 1
ATOM 653 O O . SER A 1 80 ? -26.180 -17.473 0.071 1.00 84.88 80 SER A O 1
ATOM 655 N N . ASN A 1 81 ? -24.202 -16.560 -0.430 1.00 88.00 81 ASN A N 1
ATOM 656 C CA . ASN A 1 81 ? -24.303 -15.499 0.578 1.00 88.00 81 ASN A CA 1
ATOM 657 C C . ASN A 1 81 ? -25.305 -14.411 0.164 1.00 88.00 81 ASN A C 1
ATOM 659 O O . ASN A 1 81 ? -25.993 -13.860 1.020 1.00 88.00 81 ASN A O 1
ATOM 663 N N . TYR A 1 82 ? -25.433 -14.137 -1.138 1.00 90.69 82 TYR A N 1
ATOM 664 C CA . TYR A 1 82 ? -26.510 -13.318 -1.694 1.00 90.69 82 TYR A CA 1
ATOM 665 C C . TYR A 1 82 ? -27.873 -13.919 -1.333 1.00 90.69 82 TYR A C 1
ATOM 667 O O . TYR A 1 82 ? -28.708 -13.221 -0.766 1.00 90.69 82 TYR A O 1
ATOM 675 N N . GLY A 1 83 ? -28.060 -15.226 -1.558 1.00 85.12 83 GLY A N 1
ATOM 676 C CA . GLY A 1 83 ? -29.284 -15.937 -1.187 1.00 85.12 83 GLY A CA 1
ATOM 677 C C . GLY A 1 83 ? -29.587 -15.858 0.310 1.00 85.12 83 GLY A C 1
ATOM 678 O O . GLY A 1 83 ? -30.704 -15.515 0.683 1.00 85.12 83 GLY A O 1
ATOM 679 N N . LEU A 1 84 ? -28.596 -16.078 1.185 1.00 85.50 84 LEU A N 1
ATOM 680 C CA . LEU A 1 84 ? -28.781 -15.927 2.639 1.00 85.50 84 LEU A CA 1
ATOM 681 C C . LEU A 1 84 ? -29.282 -14.528 3.018 1.00 85.50 84 LEU A C 1
ATOM 683 O O . LEU A 1 84 ? -30.165 -14.397 3.862 1.00 85.50 84 LEU A O 1
ATOM 687 N N . LYS A 1 85 ? -28.739 -13.481 2.388 1.00 85.75 85 LYS A N 1
ATOM 688 C CA . LYS A 1 85 ? -29.166 -12.094 2.617 1.00 85.75 85 LYS A CA 1
ATOM 689 C C . LYS A 1 85 ? -30.571 -11.835 2.064 1.00 85.75 85 LYS A C 1
ATOM 691 O O . LYS A 1 85 ? -31.400 -11.277 2.779 1.00 85.75 85 LYS A O 1
ATOM 696 N N . ALA A 1 86 ? -30.867 -12.302 0.852 1.00 86.19 86 ALA A N 1
ATOM 697 C CA . ALA A 1 86 ? -32.178 -12.158 0.223 1.00 86.19 86 ALA A CA 1
ATOM 698 C C . ALA A 1 86 ? -33.279 -12.863 1.033 1.00 86.19 86 ALA A C 1
ATOM 700 O O . ALA A 1 86 ? -34.269 -12.233 1.393 1.00 86.19 86 ALA A O 1
ATOM 701 N N . PHE A 1 87 ? -33.081 -14.130 1.420 1.00 82.75 87 PHE A N 1
ATOM 702 C CA . PHE A 1 87 ? -34.045 -14.894 2.230 1.00 82.75 87 PHE A CA 1
ATOM 703 C C . PHE A 1 87 ? -34.238 -14.334 3.639 1.00 82.75 87 PHE A C 1
ATOM 705 O O . PHE A 1 87 ? -35.263 -14.591 4.264 1.00 82.75 87 PHE A O 1
ATOM 712 N N . LYS A 1 88 ? -33.280 -13.565 4.147 1.00 82.44 88 LYS A N 1
ATOM 713 C CA . LYS A 1 88 ? -33.399 -12.897 5.441 1.00 82.44 88 LYS A CA 1
ATOM 714 C C . LYS A 1 88 ? -34.198 -11.596 5.365 1.00 82.44 88 LYS A C 1
ATOM 716 O O . LYS A 1 88 ? -34.885 -11.247 6.322 1.00 82.44 88 LYS A O 1
ATOM 721 N N . LYS A 1 89 ? -34.093 -10.873 4.249 1.00 79.00 89 LYS A N 1
ATOM 722 C CA . LYS A 1 89 ? -34.708 -9.554 4.062 1.00 79.00 89 LYS A CA 1
ATOM 723 C C . LYS A 1 89 ? -36.093 -9.619 3.421 1.00 79.00 89 LYS A C 1
ATOM 725 O O . LYS A 1 89 ? -36.995 -8.894 3.836 1.00 79.00 89 LYS A O 1
ATOM 730 N N . GLU A 1 90 ? -36.252 -10.464 2.414 1.00 80.00 90 GLU A N 1
ATOM 731 C CA . GLU A 1 90 ? -37.437 -10.536 1.563 1.00 80.00 90 GLU A CA 1
ATOM 732 C C . GLU A 1 90 ? -38.312 -11.749 1.924 1.00 80.00 90 GLU A C 1
ATOM 734 O O . GLU A 1 90 ? -37.901 -12.671 2.636 1.00 80.00 90 GLU A O 1
ATOM 739 N N . ASN A 1 91 ? -39.553 -11.770 1.431 1.00 83.00 91 ASN A N 1
ATOM 740 C CA . ASN A 1 91 ? -40.388 -12.970 1.526 1.00 83.00 91 ASN A CA 1
ATOM 741 C C . ASN A 1 91 ? -39.828 -14.099 0.641 1.00 83.00 91 ASN A C 1
ATOM 743 O O . ASN A 1 91 ? -39.080 -13.845 -0.302 1.00 83.00 91 ASN A O 1
ATOM 747 N N . PHE A 1 92 ? -40.212 -15.347 0.930 1.00 81.69 92 PHE A N 1
ATOM 748 C CA . PHE A 1 92 ? -39.663 -16.528 0.256 1.00 81.69 92 PHE A CA 1
ATOM 749 C C . PHE A 1 92 ? -39.733 -16.444 -1.276 1.00 81.69 92 PHE A C 1
ATOM 751 O O . PHE A 1 92 ? -38.738 -16.722 -1.938 1.00 81.69 92 PHE A O 1
ATOM 758 N N . ALA A 1 93 ? -40.880 -16.046 -1.838 1.00 78.06 93 ALA A N 1
ATOM 759 C CA . ALA A 1 93 ? -41.077 -16.010 -3.286 1.00 78.06 93 ALA A CA 1
ATOM 760 C C . ALA A 1 93 ? -40.149 -14.991 -3.960 1.00 78.06 93 ALA A C 1
ATOM 762 O O . ALA A 1 93 ? -39.476 -15.320 -4.934 1.00 78.06 93 ALA A O 1
ATOM 763 N N . LYS A 1 94 ? -40.060 -13.778 -3.406 1.00 84.31 94 LYS A N 1
ATOM 764 C CA . LYS A 1 94 ? -39.167 -12.739 -3.925 1.00 84.31 94 LYS A CA 1
ATOM 765 C C . LYS A 1 94 ? -37.696 -13.113 -3.745 1.00 84.31 94 LYS A C 1
ATOM 767 O O . LYS A 1 94 ? -36.947 -13.078 -4.710 1.00 84.31 94 LYS A O 1
ATOM 772 N N . ALA A 1 95 ? -37.306 -13.583 -2.560 1.00 83.00 95 ALA A N 1
ATOM 773 C CA . ALA A 1 95 ? -35.942 -14.038 -2.301 1.00 83.00 95 ALA A CA 1
ATOM 774 C C . ALA A 1 95 ? -35.514 -15.182 -3.234 1.00 83.00 95 ALA A C 1
ATOM 776 O O . ALA A 1 95 ? -34.366 -15.225 -3.679 1.00 83.00 95 ALA A O 1
ATOM 777 N N . PHE A 1 96 ? -36.432 -16.101 -3.546 1.00 81.25 96 PHE A N 1
ATOM 778 C CA . PHE A 1 96 ? -36.194 -17.185 -4.492 1.00 81.25 96 PHE A CA 1
ATOM 779 C C . PHE A 1 96 ? -35.974 -16.657 -5.912 1.00 81.25 96 PHE A C 1
ATOM 781 O O . PHE A 1 96 ? -35.001 -17.056 -6.548 1.00 81.25 96 PHE A O 1
ATOM 788 N N . LEU A 1 97 ? -36.826 -15.741 -6.387 1.00 87.75 97 LEU A N 1
ATOM 789 C CA . LEU A 1 97 ? -36.678 -15.119 -7.706 1.00 87.75 97 LEU A CA 1
ATOM 790 C C . LEU A 1 97 ? -35.379 -14.310 -7.814 1.00 87.75 97 LEU A C 1
ATOM 792 O O . LEU A 1 97 ? -34.633 -14.515 -8.767 1.00 87.75 97 LEU A O 1
ATOM 796 N N . ASP A 1 98 ? -35.057 -13.486 -6.814 1.00 87.00 98 ASP A N 1
ATOM 797 C CA . ASP A 1 98 ? -33.827 -12.683 -6.784 1.00 87.00 98 ASP A CA 1
ATOM 798 C C . ASP A 1 98 ? -32.576 -13.581 -6.772 1.00 87.00 98 ASP A C 1
ATOM 800 O O . ASP A 1 98 ? -31.593 -13.332 -7.472 1.00 87.00 98 ASP A O 1
ATOM 804 N N . THR A 1 99 ? -32.612 -14.681 -6.010 1.00 85.69 99 THR A N 1
ATOM 805 C CA . THR A 1 99 ? -31.508 -15.653 -5.968 1.00 85.69 99 THR A CA 1
ATOM 806 C C . THR A 1 99 ? -31.378 -16.421 -7.287 1.00 85.69 99 THR A C 1
ATOM 808 O O . THR A 1 99 ? -30.259 -16.672 -7.738 1.00 85.69 99 THR A O 1
ATOM 811 N N . ALA A 1 100 ? -32.493 -16.796 -7.921 1.00 84.12 100 ALA A N 1
ATOM 812 C CA . ALA A 1 100 ? -32.498 -17.496 -9.204 1.00 84.12 100 ALA A CA 1
ATOM 813 C C . ALA A 1 100 ? -31.975 -16.604 -10.340 1.00 84.12 100 ALA A C 1
ATOM 815 O O . ALA A 1 100 ? -31.093 -17.022 -11.090 1.00 84.12 100 ALA A O 1
ATOM 816 N N . ASP A 1 101 ? -32.446 -15.359 -10.415 1.00 89.44 101 ASP A N 1
ATOM 817 C CA . ASP A 1 101 ? -31.944 -14.344 -11.343 1.00 89.44 101 ASP A CA 1
ATOM 818 C C . ASP A 1 101 ? -30.429 -14.128 -11.166 1.00 89.44 101 ASP A C 1
ATOM 820 O O . ASP A 1 101 ? -29.652 -14.205 -12.123 1.00 89.44 101 ASP A O 1
ATOM 824 N N . ARG A 1 102 ? -29.970 -13.991 -9.916 1.00 89.19 102 ARG A N 1
ATOM 825 C CA . ARG A 1 102 ? -28.543 -13.870 -9.591 1.00 89.19 102 ARG A CA 1
ATOM 826 C C . ARG A 1 102 ? -27.712 -15.062 -10.076 1.00 89.19 102 ARG A C 1
ATOM 828 O O . ARG A 1 102 ? -26.567 -14.875 -10.495 1.00 89.19 102 ARG A O 1
ATOM 835 N N . LEU A 1 103 ? -28.243 -16.284 -10.001 1.00 87.12 103 LEU A N 1
ATOM 836 C CA . LEU A 1 103 ? -27.554 -17.491 -10.474 1.00 87.12 103 LEU A CA 1
ATOM 837 C C . LEU A 1 103 ? -27.404 -17.512 -12.000 1.00 87.12 103 LEU A C 1
ATOM 839 O O . LEU A 1 103 ? -26.352 -17.930 -12.478 1.00 87.12 103 LEU A O 1
ATOM 843 N N . ILE A 1 104 ? -28.401 -17.025 -12.743 1.00 84.44 104 ILE A N 1
ATOM 844 C CA . ILE A 1 104 ? -28.357 -16.930 -14.212 1.00 84.44 104 ILE A CA 1
ATOM 845 C C . ILE A 1 104 ? -27.282 -15.924 -14.652 1.00 84.44 104 ILE A C 1
ATOM 847 O O . ILE A 1 104 ? -26.448 -16.232 -15.506 1.00 84.44 104 ILE A O 1
ATOM 851 N N . ARG A 1 105 ? -27.232 -14.750 -14.009 1.00 85.12 105 ARG A N 1
ATOM 852 C CA . ARG A 1 105 ? -26.266 -13.681 -14.330 1.00 85.12 105 ARG A CA 1
ATOM 853 C C . ARG A 1 105 ? -24.825 -14.001 -13.908 1.00 85.12 105 ARG A C 1
ATOM 855 O O . ARG A 1 105 ? -23.868 -13.396 -14.403 1.00 85.12 105 ARG A O 1
ATOM 862 N N . CYS A 1 106 ? -24.638 -14.947 -12.984 1.00 84.25 106 CYS A N 1
ATOM 863 C CA . CYS A 1 106 ? -23.329 -15.321 -12.452 1.00 84.25 106 CYS A CA 1
ATOM 864 C C . CYS A 1 106 ? -22.393 -15.850 -13.550 1.00 84.25 106 CYS A C 1
ATOM 866 O O . CYS A 1 106 ? -22.614 -16.923 -14.103 1.00 84.25 106 CYS A O 1
ATOM 868 N N . GLY A 1 107 ? -21.320 -15.107 -13.835 1.00 75.06 107 GLY A N 1
ATOM 869 C CA . GLY A 1 107 ? -20.285 -15.498 -14.798 1.00 75.06 107 GLY A CA 1
ATOM 870 C C . GLY A 1 107 ? -20.564 -15.137 -16.262 1.00 75.06 107 GLY A C 1
ATOM 871 O O . GLY A 1 107 ? -19.668 -15.318 -17.079 1.00 75.06 107 GLY A O 1
ATOM 872 N N . HIS A 1 108 ? -21.738 -14.587 -16.592 1.00 76.00 108 HIS A N 1
ATOM 873 C CA . HIS A 1 108 ? -22.121 -14.269 -17.979 1.00 76.00 108 HIS A CA 1
ATOM 874 C C . HIS A 1 108 ? -22.175 -12.757 -18.262 1.00 76.00 108 HIS A C 1
ATOM 876 O O . HIS A 1 108 ? -21.807 -12.313 -19.346 1.00 76.00 108 HIS A O 1
ATOM 882 N N . ASP A 1 109 ? -22.532 -11.947 -17.260 1.00 84.00 109 ASP A N 1
ATOM 883 C CA . ASP A 1 109 ? -22.889 -10.531 -17.444 1.00 84.00 109 ASP A CA 1
ATOM 884 C C . ASP A 1 109 ? -21.840 -9.536 -16.922 1.00 84.00 109 ASP A C 1
ATOM 886 O O . ASP A 1 109 ? -22.163 -8.417 -16.526 1.00 84.00 109 ASP A O 1
ATOM 890 N N . GLY A 1 110 ? -20.561 -9.920 -16.918 1.00 81.44 110 GLY A N 1
ATOM 891 C CA . GLY A 1 110 ? -19.490 -9.163 -16.251 1.00 81.44 110 GLY A CA 1
ATOM 892 C C . GLY A 1 110 ? -19.412 -7.670 -16.602 1.00 81.44 110 GLY A C 1
ATOM 893 O O . GLY A 1 110 ? -19.102 -6.860 -15.735 1.00 81.44 110 GLY A O 1
ATOM 894 N N . LYS A 1 111 ? -19.778 -7.288 -17.832 1.00 82.44 111 LYS A N 1
ATOM 895 C CA . LYS A 1 111 ? -19.764 -5.894 -18.315 1.00 82.44 111 LYS A CA 1
ATOM 896 C C . LYS A 1 111 ? -20.713 -4.936 -17.578 1.00 82.44 111 LYS A C 1
ATOM 898 O O . LYS A 1 111 ? -20.571 -3.729 -17.737 1.00 82.44 111 LYS A O 1
ATOM 903 N N . PHE A 1 112 ? -21.679 -5.447 -16.812 1.00 85.44 112 PHE A N 1
ATOM 904 C CA . PHE A 1 112 ? -22.695 -4.636 -16.131 1.00 85.44 112 PHE A CA 1
ATOM 905 C C . PHE A 1 112 ? -22.427 -4.410 -14.637 1.00 85.44 112 PHE A C 1
ATOM 907 O O . PHE A 1 112 ? -23.211 -3.724 -13.985 1.00 85.44 112 PHE A O 1
ATOM 914 N N . TYR A 1 113 ? -21.338 -4.953 -14.082 1.00 86.44 113 TYR A N 1
ATOM 915 C CA . TYR A 1 113 ? -21.034 -4.842 -12.652 1.00 86.44 113 TYR A CA 1
ATOM 916 C C . TYR A 1 113 ? -19.739 -4.081 -12.406 1.00 86.44 113 TYR A C 1
ATOM 918 O O . TYR A 1 113 ? -18.778 -4.175 -13.168 1.00 86.44 113 TYR A O 1
ATOM 926 N N . SER A 1 114 ? -19.687 -3.376 -11.278 1.00 86.56 114 SER A N 1
ATOM 927 C CA . SER A 1 114 ? -18.425 -2.886 -10.728 1.00 86.56 114 SER A CA 1
ATOM 928 C C . SER A 1 114 ? -17.604 -4.045 -10.156 1.00 86.56 114 SER A C 1
ATOM 930 O O . SER A 1 114 ? -18.161 -5.029 -9.673 1.00 86.56 114 SER A O 1
ATOM 932 N N . VAL A 1 115 ? -16.276 -3.935 -10.184 1.00 84.19 115 VAL A N 1
ATOM 933 C CA . VAL A 1 115 ? -15.375 -4.959 -9.631 1.00 84.19 115 VAL A CA 1
ATOM 934 C C . VAL A 1 115 ? -15.014 -4.621 -8.183 1.00 84.19 115 VAL A C 1
ATOM 936 O O . VAL A 1 115 ? -14.803 -3.458 -7.833 1.00 84.19 115 VAL A O 1
ATOM 939 N N . THR A 1 116 ? -14.926 -5.648 -7.341 1.00 82.06 116 THR A N 1
ATOM 940 C CA . THR A 1 116 ? -14.412 -5.578 -5.970 1.00 82.06 116 THR A CA 1
ATOM 941 C C . THR A 1 116 ? -13.362 -6.663 -5.724 1.00 82.06 116 THR A C 1
ATOM 943 O O . THR A 1 116 ? -13.383 -7.711 -6.367 1.00 82.06 116 THR A O 1
ATOM 946 N N . TYR A 1 117 ? -12.462 -6.415 -4.771 1.00 78.44 117 TYR A N 1
ATOM 947 C CA . TYR A 1 117 ? -11.408 -7.340 -4.331 1.00 78.44 117 TYR A CA 1
ATOM 948 C C . TYR A 1 117 ? -11.606 -7.810 -2.886 1.00 78.44 117 TYR A C 1
ATOM 950 O O . TYR A 1 117 ? -10.683 -8.315 -2.258 1.00 78.44 117 TYR A O 1
ATOM 958 N N . ALA A 1 118 ? -12.810 -7.656 -2.331 1.00 73.69 118 ALA A N 1
ATOM 959 C CA . ALA A 1 118 ? -13.082 -7.928 -0.920 1.00 73.69 118 ALA A CA 1
ATOM 960 C C . ALA A 1 118 ? -12.824 -9.388 -0.475 1.00 73.69 118 ALA A C 1
ATOM 962 O O . ALA A 1 118 ? -12.679 -9.634 0.718 1.00 73.69 118 ALA A O 1
ATOM 963 N N . TYR A 1 119 ? -12.711 -10.344 -1.406 1.00 66.75 119 TYR A N 1
ATOM 964 C CA . TYR A 1 119 ? -12.266 -11.724 -1.137 1.00 66.75 119 TYR A CA 1
ATOM 965 C C . TYR A 1 119 ? -10.790 -11.991 -1.521 1.00 66.75 119 TYR A C 1
ATOM 967 O O . TYR A 1 119 ? -10.395 -13.140 -1.721 1.00 66.75 119 TYR A O 1
ATOM 975 N N . GLY A 1 120 ? -9.969 -10.949 -1.689 1.00 64.88 120 GLY A N 1
ATOM 976 C CA . GLY A 1 120 ? -8.569 -11.043 -2.136 1.00 64.88 120 GLY A CA 1
ATOM 977 C C . GLY A 1 120 ? -8.399 -11.354 -3.629 1.00 64.88 120 GLY A C 1
ATOM 978 O O . GLY A 1 120 ? -7.304 -11.661 -4.084 1.00 64.88 120 GLY A O 1
ATOM 979 N N . ASN A 1 121 ? -9.488 -11.321 -4.398 1.00 67.25 121 ASN A N 1
ATOM 980 C CA . ASN A 1 121 ? -9.550 -11.679 -5.812 1.00 67.25 121 ASN A CA 1
ATOM 981 C C . ASN A 1 121 ? -10.648 -10.866 -6.516 1.00 67.25 121 ASN A C 1
ATOM 983 O O . ASN A 1 121 ? -11.607 -10.484 -5.843 1.00 67.25 121 ASN A O 1
ATOM 987 N N . PRO A 1 122 ? -10.568 -10.647 -7.844 1.00 79.38 122 PRO A N 1
ATOM 988 C CA . PRO A 1 122 ? -11.587 -9.891 -8.559 1.00 79.38 122 PRO A CA 1
ATOM 989 C C . PRO A 1 122 ? -12.928 -10.630 -8.541 1.00 79.38 122 PRO A C 1
ATOM 991 O O . PRO A 1 122 ? -13.032 -11.796 -8.939 1.00 79.38 122 PRO A O 1
ATOM 994 N N . CYS A 1 123 ? -13.957 -9.923 -8.086 1.00 85.38 123 CYS A N 1
ATOM 995 C CA . CYS A 1 123 ? -15.344 -10.360 -8.055 1.00 85.38 123 CYS A CA 1
ATOM 996 C C . CYS A 1 123 ? -16.254 -9.245 -8.574 1.00 85.38 123 CYS A C 1
ATOM 998 O O . CYS A 1 123 ? -16.000 -8.061 -8.365 1.00 85.38 123 CYS A O 1
ATOM 1000 N N . LEU A 1 124 ? -17.344 -9.628 -9.225 1.00 90.44 124 LEU A N 1
ATOM 1001 C CA . LEU A 1 124 ? -18.373 -8.720 -9.719 1.00 90.44 124 LEU A CA 1
ATOM 1002 C C . LEU A 1 124 ? -19.330 -8.359 -8.570 1.00 90.44 124 LEU A C 1
ATOM 1004 O O . LEU A 1 124 ? -20.002 -9.231 -8.006 1.00 90.44 124 LEU A O 1
ATOM 1008 N N . LEU A 1 125 ? -19.367 -7.081 -8.199 1.00 89.81 125 LEU A N 1
ATOM 1009 C CA . LEU A 1 125 ? -20.135 -6.559 -7.073 1.00 89.81 125 LEU A CA 1
ATOM 1010 C C . LEU A 1 125 ? -21.621 -6.443 -7.425 1.00 89.81 125 LEU A C 1
ATOM 1012 O O . LEU A 1 125 ? -21.995 -5.701 -8.329 1.00 89.81 125 LEU A O 1
ATOM 1016 N N . ASP A 1 126 ? -22.464 -7.140 -6.667 1.00 89.88 126 ASP A N 1
ATOM 1017 C CA . ASP A 1 126 ? -23.924 -7.055 -6.751 1.00 89.88 126 ASP A CA 1
ATOM 1018 C C . ASP A 1 126 ? -24.498 -7.318 -5.358 1.00 89.88 126 ASP A C 1
ATOM 1020 O O . ASP A 1 126 ? -24.494 -8.446 -4.848 1.00 89.88 126 ASP A O 1
ATOM 1024 N N . LEU A 1 127 ? -24.924 -6.246 -4.704 1.00 87.44 127 LEU A N 1
ATOM 1025 C CA . LEU A 1 127 ? -25.467 -6.316 -3.360 1.00 87.44 127 LEU A CA 1
ATOM 1026 C C . LEU A 1 127 ? -26.985 -6.541 -3.445 1.00 87.44 127 LEU A C 1
ATOM 1028 O O . LEU A 1 127 ? -27.655 -5.842 -4.200 1.00 87.44 127 LEU A O 1
ATOM 1032 N N . PRO A 1 128 ? -27.559 -7.451 -2.635 1.00 79.38 128 PRO A N 1
ATOM 1033 C CA . PRO A 1 128 ? -29.017 -7.603 -2.529 1.00 79.38 128 PRO A CA 1
ATOM 1034 C C . PRO A 1 128 ? -29.693 -6.370 -1.894 1.00 79.38 128 PRO A C 1
ATOM 1036 O O . PRO A 1 128 ? -30.916 -6.229 -1.912 1.00 79.38 128 PRO A O 1
ATOM 1039 N N . ASP A 1 129 ? -28.887 -5.465 -1.334 1.00 73.38 129 ASP A N 1
ATOM 1040 C CA . ASP A 1 129 ? -29.300 -4.219 -0.713 1.00 73.38 129 ASP A CA 1
ATOM 1041 C C . ASP A 1 129 ? -28.713 -3.032 -1.478 1.00 73.38 129 ASP A C 1
ATOM 1043 O O . ASP A 1 129 ? -27.516 -3.008 -1.766 1.00 73.38 129 ASP A O 1
ATOM 1047 N N . CYS A 1 130 ? -29.523 -1.999 -1.724 1.00 65.25 130 CYS A N 1
ATOM 1048 C CA . CYS A 1 130 ? -29.042 -0.692 -2.182 1.00 65.25 130 CYS A CA 1
ATOM 1049 C C . CYS A 1 130 ? -28.359 0.088 -1.042 1.00 65.25 130 CYS A C 1
ATOM 1051 O O . CYS A 1 130 ? -28.695 1.242 -0.781 1.00 65.25 130 CYS A O 1
ATOM 1053 N N . ASP A 1 131 ? -27.421 -0.536 -0.327 1.00 73.50 131 ASP A N 1
ATOM 1054 C CA . ASP A 1 131 ? -26.555 0.182 0.604 1.00 73.50 131 ASP A CA 1
ATOM 1055 C C . ASP A 1 131 ? -25.469 0.893 -0.205 1.00 73.50 131 ASP A C 1
ATOM 1057 O O . ASP A 1 131 ? -24.401 0.348 -0.484 1.00 73.50 131 ASP A O 1
ATOM 1061 N N . SER A 1 132 ? -25.771 2.123 -0.616 1.00 73.88 132 SER A N 1
ATOM 1062 C CA . SER A 1 132 ? -24.865 2.952 -1.407 1.00 73.88 132 SER A CA 1
ATOM 1063 C C . SER A 1 132 ? -23.540 3.226 -0.690 1.00 73.88 132 SER A C 1
ATOM 1065 O O . SER A 1 132 ? -22.525 3.398 -1.358 1.00 73.88 132 SER A O 1
ATOM 1067 N N . ALA A 1 133 ? -23.507 3.253 0.648 1.00 74.19 133 ALA A N 1
ATOM 1068 C CA . ALA A 1 133 ? -22.273 3.473 1.401 1.00 74.19 133 ALA A CA 1
ATOM 1069 C C . ALA A 1 133 ? -21.386 2.221 1.380 1.00 74.19 133 ALA A C 1
ATOM 1071 O O . ALA A 1 133 ? -20.189 2.318 1.093 1.00 74.19 133 ALA A O 1
ATOM 1072 N N . LEU A 1 134 ? -21.979 1.045 1.610 1.00 77.06 134 LEU A N 1
ATOM 1073 C CA . LEU A 1 134 ? -21.293 -0.237 1.479 1.00 77.06 134 LEU A CA 1
ATOM 1074 C C . LEU A 1 134 ? -20.822 -0.458 0.040 1.00 77.06 134 LEU A C 1
ATOM 1076 O O . LEU A 1 134 ? -19.654 -0.779 -0.170 1.00 77.06 134 LEU A O 1
ATOM 1080 N N . PHE A 1 135 ? -21.691 -0.216 -0.944 1.00 81.06 135 PHE A N 1
ATOM 1081 C CA . PHE A 1 135 ? -21.350 -0.270 -2.362 1.00 81.06 135 PHE A CA 1
ATOM 1082 C C . PHE A 1 135 ? -20.141 0.616 -2.659 1.00 81.06 135 PHE A C 1
ATOM 1084 O O . PHE A 1 135 ? -19.140 0.095 -3.129 1.00 81.06 135 PHE A O 1
ATOM 1091 N N . LEU A 1 136 ? -20.166 1.899 -2.276 1.00 78.00 13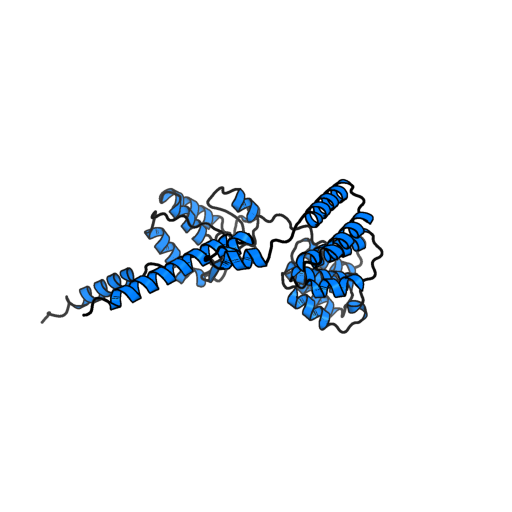6 LEU A N 1
ATOM 1092 C CA . LEU A 1 136 ? -19.053 2.832 -2.490 1.00 78.00 136 LEU A CA 1
ATOM 1093 C C . LEU A 1 136 ? -17.752 2.413 -1.791 1.00 78.00 136 LEU A C 1
ATOM 1095 O O . LEU A 1 136 ? -16.673 2.727 -2.287 1.00 78.00 136 LEU A O 1
ATOM 1099 N N . SER A 1 137 ? -17.835 1.735 -0.643 1.00 76.81 137 SER A N 1
ATOM 1100 C CA . SER A 1 137 ? -16.661 1.207 0.066 1.00 76.81 137 SER A CA 1
ATOM 1101 C C . SER A 1 137 ? -16.077 -0.062 -0.566 1.00 76.81 137 SER A C 1
ATOM 1103 O O . SER A 1 137 ? -14.882 -0.318 -0.425 1.00 76.81 137 SER A O 1
ATOM 1105 N N . LEU A 1 138 ? -16.911 -0.852 -1.250 1.00 76.94 138 LEU A N 1
ATOM 1106 C CA . LEU A 1 138 ? -16.535 -2.112 -1.893 1.00 76.94 138 LEU A CA 1
ATOM 1107 C C . LEU A 1 138 ? -16.144 -1.917 -3.358 1.00 76.94 138 LEU A C 1
ATOM 1109 O O . LEU A 1 138 ? -15.286 -2.645 -3.860 1.00 76.94 138 LEU A O 1
ATOM 1113 N N . THR A 1 139 ? -16.760 -0.952 -4.044 1.00 73.44 139 THR A N 1
ATOM 1114 C CA . THR A 1 139 ? -16.309 -0.466 -5.343 1.00 73.44 139 THR A CA 1
ATOM 1115 C C . THR A 1 139 ? -15.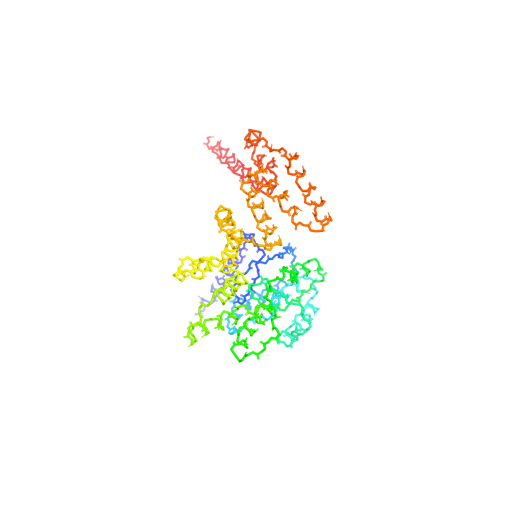033 0.315 -5.138 1.00 73.44 139 THR A C 1
ATOM 1117 O O . THR A 1 139 ? -14.991 1.269 -4.363 1.00 73.44 139 THR A O 1
ATOM 1120 N N . GLN A 1 140 ? -13.986 -0.076 -5.844 1.00 61.50 140 GLN A N 1
ATOM 1121 C CA . GLN A 1 140 ? -12.696 0.579 -5.755 1.00 61.50 140 GLN A CA 1
ATOM 1122 C C . GLN A 1 140 ? -12.826 2.098 -5.994 1.00 61.50 140 GLN A C 1
ATOM 1124 O O . GLN A 1 140 ? -13.089 2.549 -7.107 1.00 61.50 140 GLN A O 1
ATOM 1129 N N . LYS A 1 141 ? -12.554 2.911 -4.965 1.00 48.59 141 LYS A N 1
ATOM 1130 C CA . LYS A 1 141 ? -11.929 4.217 -5.190 1.00 48.59 141 LYS A CA 1
ATOM 1131 C C . LYS A 1 141 ? -10.483 3.924 -5.546 1.00 48.59 141 LYS A C 1
ATOM 1133 O O . LYS A 1 141 ? -9.730 3.469 -4.690 1.00 48.59 141 LYS A O 1
ATOM 1138 N N . SER A 1 142 ? -10.135 4.157 -6.811 1.00 41.50 142 SER A N 1
ATOM 1139 C CA . SER A 1 142 ? -8.764 4.282 -7.311 1.00 41.50 142 SER A CA 1
ATOM 1140 C C . SER A 1 142 ? -7.863 4.864 -6.215 1.00 41.50 142 SER A C 1
ATOM 1142 O O . SER A 1 142 ? -7.912 6.066 -5.938 1.00 41.50 142 SER A O 1
ATOM 1144 N N . GLN A 1 143 ? -7.055 4.025 -5.564 1.00 43.34 143 GLN A N 1
ATOM 1145 C CA . GLN A 1 143 ? -5.919 4.530 -4.815 1.00 43.34 143 GLN A CA 1
ATOM 1146 C C . GLN A 1 143 ? -4.930 5.030 -5.861 1.00 43.34 143 GLN A C 1
ATOM 1148 O O . GLN A 1 143 ? -4.267 4.227 -6.505 1.00 43.34 143 GLN A O 1
ATOM 1153 N N . ASN A 1 144 ? -4.933 6.351 -6.062 1.00 40.34 144 ASN A N 1
ATOM 1154 C CA . ASN A 1 144 ? -3.933 7.169 -6.746 1.00 40.34 144 ASN A CA 1
ATOM 1155 C C . ASN A 1 144 ? -2.893 6.367 -7.541 1.00 40.34 144 ASN A C 1
ATOM 1157 O O . ASN A 1 144 ? -1.795 6.104 -7.053 1.00 40.34 144 ASN A O 1
ATOM 1161 N N . SER A 1 145 ? -3.299 5.992 -8.756 1.00 40.59 145 SER A N 1
ATOM 1162 C CA . SER A 1 145 ? -2.469 5.802 -9.947 1.00 40.59 145 SER A CA 1
ATOM 1163 C C . SER A 1 145 ? -1.024 5.356 -9.677 1.00 40.59 145 SER A C 1
ATOM 1165 O O . SER A 1 145 ? -0.098 6.169 -9.618 1.00 40.59 145 SER A O 1
ATOM 1167 N N . ILE A 1 146 ? -0.831 4.045 -9.567 1.00 45.22 146 ILE A N 1
ATOM 1168 C CA . ILE A 1 146 ? 0.454 3.409 -9.862 1.00 45.22 146 ILE A CA 1
ATOM 1169 C C . ILE A 1 146 ? 0.562 3.409 -11.391 1.00 45.22 146 ILE A C 1
ATOM 1171 O O . ILE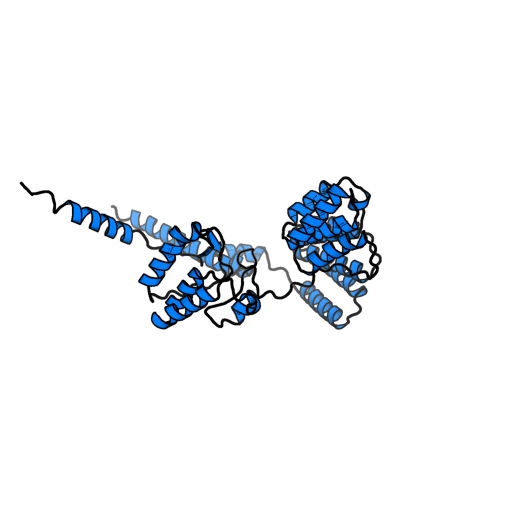 A 1 146 ? -0.107 2.610 -12.036 1.00 45.22 146 ILE A O 1
ATOM 1175 N N . TYR A 1 147 ? 1.319 4.342 -11.972 1.00 49.56 147 TYR A N 1
ATOM 1176 C CA . TYR A 1 147 ? 1.549 4.390 -13.418 1.00 49.56 147 TYR A CA 1
ATOM 1177 C C . TYR A 1 147 ? 3.040 4.392 -13.751 1.00 49.56 147 TYR A C 1
ATOM 1179 O O . TYR A 1 147 ? 3.875 4.797 -12.942 1.00 49.56 147 TYR A O 1
ATOM 1187 N N . THR A 1 148 ? 3.362 3.944 -14.961 1.00 51.16 148 THR A N 1
ATOM 1188 C CA . THR A 1 148 ? 4.693 4.051 -15.576 1.00 51.16 148 THR A CA 1
ATOM 1189 C C . THR A 1 148 ? 4.601 4.900 -16.849 1.00 51.16 148 THR A C 1
ATOM 1191 O O . THR A 1 148 ? 3.595 4.798 -17.558 1.00 51.16 148 THR A O 1
ATOM 1194 N N . ASP A 1 149 ? 5.638 5.670 -17.184 1.00 52.44 149 ASP A N 1
ATOM 1195 C CA . ASP A 1 149 ? 5.645 6.561 -18.357 1.00 52.44 149 ASP A CA 1
ATOM 1196 C C . ASP A 1 149 ? 5.429 5.825 -19.696 1.00 52.44 149 ASP A C 1
ATOM 1198 O O . ASP A 1 149 ? 6.016 4.772 -19.958 1.00 52.44 149 ASP A O 1
ATOM 1202 N N . ARG A 1 150 ? 4.610 6.405 -20.587 1.00 47.53 150 ARG A N 1
ATOM 1203 C CA . ARG A 1 150 ? 4.377 5.900 -21.953 1.00 47.53 150 ARG A CA 1
ATOM 1204 C C . ARG A 1 150 ? 5.264 6.676 -22.941 1.00 47.53 150 ARG A C 1
ATOM 1206 O O . ARG A 1 150 ? 4.931 7.802 -23.303 1.00 47.53 150 ARG A O 1
ATOM 1213 N N . LEU A 1 151 ? 6.385 6.095 -23.379 1.00 52.38 151 LEU A N 1
ATOM 1214 C CA . LEU A 1 151 ? 7.236 6.675 -24.431 1.00 52.38 151 LEU A CA 1
ATOM 1215 C C . LEU A 1 151 ? 6.721 6.272 -25.827 1.00 52.38 151 LEU A C 1
ATOM 1217 O O . LEU A 1 151 ? 6.152 5.203 -26.004 1.00 52.38 151 LEU A O 1
ATOM 1221 N N . LYS A 1 152 ? 6.855 7.171 -26.813 1.00 48.56 152 LYS A N 1
ATOM 1222 C CA . LYS A 1 152 ? 6.211 7.088 -28.145 1.00 48.56 152 LYS A CA 1
ATOM 1223 C C . LYS A 1 152 ? 7.066 6.457 -29.258 1.00 48.56 152 LYS A C 1
ATOM 1225 O O . LYS A 1 152 ? 6.665 6.525 -30.417 1.00 48.56 152 LYS A O 1
ATOM 1230 N N . VAL A 1 153 ? 8.225 5.870 -28.964 1.00 49.94 153 VAL A N 1
ATOM 1231 C CA . VAL A 1 153 ? 9.138 5.375 -30.010 1.00 49.94 153 VAL A CA 1
ATOM 1232 C C . VAL A 1 153 ? 9.190 3.852 -29.974 1.00 49.94 153 VAL A C 1
ATOM 1234 O O . VAL A 1 153 ? 9.740 3.269 -29.051 1.00 49.94 153 VAL A O 1
ATOM 1237 N N . VAL A 1 154 ? 8.592 3.217 -30.985 1.00 47.50 154 VAL A N 1
ATOM 1238 C CA . VAL A 1 154 ? 8.502 1.757 -31.097 1.00 47.50 154 VAL A CA 1
ATOM 1239 C C . VAL A 1 154 ? 9.733 1.224 -31.827 1.00 47.50 154 VAL A C 1
ATOM 1241 O O . VAL A 1 154 ? 9.779 1.209 -33.055 1.00 47.50 154 VAL A O 1
ATOM 1244 N N . ASN A 1 155 ? 10.718 0.745 -31.070 1.00 53.44 155 ASN A N 1
ATOM 1245 C CA . ASN A 1 155 ? 11.674 -0.253 -31.548 1.00 53.44 155 ASN A CA 1
ATOM 1246 C C . ASN A 1 155 ? 11.204 -1.649 -31.095 1.00 53.44 155 ASN A C 1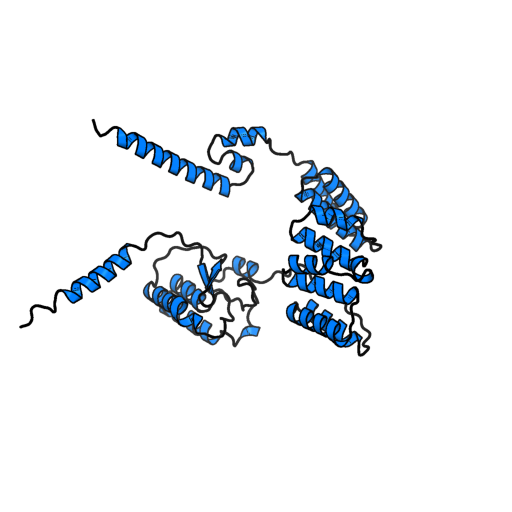
ATOM 1248 O O . ASN A 1 155 ? 10.580 -1.787 -30.046 1.00 53.44 155 ASN A O 1
ATOM 1252 N N . LYS A 1 156 ? 11.493 -2.722 -31.851 1.00 56.22 156 LYS A N 1
ATOM 1253 C CA . LYS A 1 156 ? 11.008 -4.092 -31.532 1.00 56.22 156 LYS A CA 1
ATOM 1254 C C . LYS A 1 156 ? 11.328 -4.544 -30.096 1.00 56.22 156 LYS A C 1
ATOM 1256 O O . LYS A 1 156 ? 10.522 -5.253 -29.505 1.00 56.22 156 LYS A O 1
ATOM 1261 N N . LYS A 1 157 ? 12.459 -4.112 -29.529 1.00 51.91 157 LYS A N 1
ATOM 1262 C CA . LYS A 1 157 ? 12.852 -4.399 -28.139 1.00 51.91 157 LYS A CA 1
ATOM 1263 C C . LYS A 1 157 ? 12.085 -3.550 -27.108 1.00 51.91 157 LYS A C 1
ATOM 1265 O O . LYS A 1 157 ? 11.743 -4.053 -26.042 1.00 51.91 157 LYS A O 1
ATOM 1270 N N . ASP A 1 158 ? 11.725 -2.313 -27.457 1.00 56.84 158 ASP A N 1
ATOM 1271 C CA . ASP A 1 158 ? 10.866 -1.454 -26.627 1.00 56.84 158 ASP A CA 1
ATOM 1272 C C . ASP A 1 158 ? 9.432 -1.991 -26.534 1.00 56.84 158 ASP A C 1
ATOM 1274 O O . ASP A 1 158 ? 8.779 -1.780 -25.518 1.00 56.84 158 ASP A O 1
ATOM 1278 N N . SER A 1 159 ? 8.974 -2.786 -27.513 1.00 69.69 159 SER A N 1
ATOM 1279 C CA . SER A 1 159 ? 7.626 -3.375 -27.487 1.00 69.69 159 SER A CA 1
ATOM 1280 C C . SER A 1 159 ? 7.346 -4.230 -26.244 1.00 69.69 159 SER A C 1
ATOM 1282 O O . SER A 1 159 ? 6.219 -4.224 -25.754 1.00 69.69 159 SER A O 1
ATOM 1284 N N . LEU A 1 160 ? 8.356 -4.921 -25.695 1.00 80.44 160 LEU A N 1
ATOM 1285 C CA . LEU A 1 160 ? 8.177 -5.753 -24.505 1.00 80.44 160 LEU A CA 1
ATOM 1286 C C . LEU A 1 160 ? 8.142 -4.917 -23.225 1.00 80.44 160 LEU A C 1
ATOM 1288 O O . LEU A 1 160 ? 7.255 -5.102 -22.399 1.00 80.44 160 LEU A O 1
ATOM 1292 N N . ASN A 1 161 ? 9.063 -3.962 -23.079 1.00 82.12 161 ASN A N 1
ATOM 1293 C CA . ASN A 1 161 ? 9.045 -3.026 -21.955 1.00 82.12 161 ASN A CA 1
ATOM 1294 C C . ASN A 1 161 ? 7.751 -2.194 -21.960 1.00 82.12 161 ASN A C 1
ATOM 1296 O O . ASN A 1 161 ? 7.136 -2.006 -20.914 1.00 82.12 161 ASN A O 1
ATOM 1300 N N . ASP A 1 162 ? 7.279 -1.755 -23.126 1.00 83.31 162 ASP A N 1
ATOM 1301 C CA . ASP A 1 162 ? 6.000 -1.058 -23.260 1.00 83.31 162 ASP A CA 1
ATOM 1302 C C . ASP A 1 162 ? 4.806 -1.970 -22.955 1.00 83.31 162 ASP A C 1
ATOM 1304 O O . ASP A 1 162 ? 3.828 -1.512 -22.360 1.00 83.31 162 ASP A O 1
ATOM 1308 N N . PHE A 1 163 ? 4.885 -3.262 -23.290 1.00 88.88 163 PHE A N 1
ATOM 1309 C CA . PHE A 1 163 ? 3.869 -4.238 -22.904 1.00 88.88 163 PHE A CA 1
ATOM 1310 C C . PHE A 1 163 ? 3.836 -4.465 -21.387 1.00 88.88 163 PHE A C 1
ATOM 1312 O O . PHE A 1 163 ? 2.758 -4.442 -20.797 1.00 88.88 163 PHE A O 1
ATOM 1319 N N . ILE A 1 164 ? 4.991 -4.579 -20.723 1.00 91.31 164 ILE A N 1
ATOM 1320 C CA . ILE A 1 164 ? 5.067 -4.662 -19.255 1.00 91.31 164 ILE A CA 1
ATOM 1321 C C . ILE A 1 164 ? 4.440 -3.411 -18.627 1.00 91.31 164 ILE A C 1
ATOM 1323 O O . ILE A 1 164 ? 3.591 -3.515 -17.743 1.00 91.31 164 ILE A O 1
ATOM 1327 N N . ARG A 1 165 ? 4.787 -2.219 -19.124 1.00 89.19 165 ARG A N 1
ATOM 1328 C CA . ARG A 1 165 ? 4.183 -0.952 -18.684 1.00 89.19 165 ARG A CA 1
ATOM 1329 C C . ARG A 1 165 ? 2.671 -0.915 -18.910 1.00 89.19 165 ARG A C 1
ATOM 1331 O O . ARG A 1 165 ? 1.936 -0.435 -18.050 1.00 89.19 165 ARG A O 1
ATOM 1338 N N . TYR A 1 166 ? 2.193 -1.424 -20.045 1.00 86.75 166 TYR A N 1
ATOM 1339 C CA . TYR A 1 166 ? 0.765 -1.568 -20.331 1.00 86.75 166 TYR A CA 1
ATOM 1340 C C . TYR A 1 166 ? 0.071 -2.463 -19.296 1.00 86.75 166 TYR A C 1
ATOM 1342 O O . TYR A 1 166 ? -0.937 -2.045 -18.731 1.00 86.75 166 TYR A O 1
ATOM 1350 N N . LEU A 1 167 ? 0.642 -3.630 -18.983 1.00 91.00 167 LEU A N 1
ATOM 1351 C CA . LEU A 1 167 ? 0.109 -4.544 -17.970 1.00 91.00 167 LEU A CA 1
ATOM 1352 C C . LEU A 1 167 ? 0.084 -3.899 -16.577 1.00 91.00 167 LEU A C 1
ATOM 1354 O O . LEU A 1 167 ? -0.936 -3.951 -15.895 1.00 91.00 167 LEU A O 1
ATOM 1358 N N . ILE A 1 168 ? 1.164 -3.221 -16.171 1.00 90.00 168 ILE A N 1
ATOM 1359 C CA . ILE A 1 168 ? 1.233 -2.505 -14.884 1.00 90.00 168 ILE A CA 1
ATOM 1360 C C . ILE A 1 168 ? 0.150 -1.428 -14.798 1.00 90.00 168 ILE A C 1
ATOM 1362 O O . ILE A 1 168 ? -0.552 -1.342 -13.790 1.00 90.00 168 ILE A O 1
ATOM 1366 N N . ASN A 1 169 ? -0.008 -0.628 -15.855 1.00 83.62 169 ASN A N 1
ATOM 1367 C CA . ASN A 1 169 ? -1.013 0.434 -15.917 1.00 83.62 169 ASN A CA 1
ATOM 1368 C C . ASN A 1 169 ? -2.455 -0.110 -15.914 1.00 83.62 169 ASN A C 1
ATOM 1370 O O . ASN A 1 169 ? -3.364 0.603 -15.498 1.00 83.62 169 ASN A O 1
ATOM 1374 N N . ASN A 1 170 ? -2.663 -1.360 -16.341 1.00 80.94 170 ASN A N 1
ATOM 1375 C CA . ASN A 1 170 ? -3.949 -2.060 -16.257 1.00 80.94 170 ASN A CA 1
ATOM 1376 C C . ASN A 1 170 ? -4.146 -2.828 -14.941 1.00 80.94 170 ASN A C 1
ATOM 1378 O O . ASN A 1 170 ? -5.166 -3.490 -14.775 1.00 80.94 170 ASN A O 1
ATOM 1382 N N . HIS A 1 171 ? -3.202 -2.730 -14.000 1.00 82.88 171 HIS A N 1
ATOM 1383 C CA . HIS A 1 171 ? -3.191 -3.476 -12.738 1.00 82.88 171 HIS A CA 1
ATOM 1384 C C . HIS A 1 171 ? -3.031 -5.002 -12.893 1.00 82.88 171 HIS A C 1
ATOM 1386 O O . HIS A 1 171 ? -3.249 -5.754 -11.942 1.00 82.88 171 HIS A O 1
ATOM 1392 N N . ASP A 1 172 ? -2.564 -5.471 -14.052 1.00 86.44 172 ASP A N 1
ATOM 1393 C CA . ASP A 1 172 ? -2.276 -6.881 -14.330 1.00 86.44 172 ASP A CA 1
ATOM 1394 C C . ASP A 1 172 ? -0.883 -7.279 -13.808 1.00 86.44 172 ASP A C 1
ATOM 1396 O O . ASP A 1 172 ? -0.025 -7.787 -14.534 1.00 86.44 172 ASP A O 1
ATOM 1400 N N . TYR A 1 173 ? -0.627 -7.041 -12.519 1.00 90.94 173 TYR A N 1
ATOM 1401 C CA . TYR A 1 173 ? 0.710 -7.152 -11.922 1.00 90.94 173 TYR A CA 1
ATOM 1402 C C . TYR A 1 173 ? 1.316 -8.559 -11.995 1.00 90.94 173 TYR A C 1
ATOM 1404 O O . TYR A 1 173 ? 2.527 -8.696 -12.137 1.00 90.94 173 TYR A O 1
ATOM 1412 N N . ASN A 1 174 ? 0.495 -9.613 -11.931 1.00 87.25 174 ASN A N 1
ATOM 1413 C CA . ASN A 1 174 ? 0.977 -10.990 -12.090 1.00 87.25 174 ASN A CA 1
ATOM 1414 C C . ASN A 1 174 ? 1.476 -11.259 -13.516 1.00 87.25 174 ASN A C 1
ATOM 1416 O O . ASN A 1 174 ? 2.499 -11.917 -13.691 1.00 87.25 174 ASN A O 1
ATOM 1420 N N . LEU A 1 175 ? 0.776 -10.734 -14.528 1.00 90.56 175 LEU A N 1
ATOM 1421 C CA . LEU A 1 175 ? 1.192 -10.866 -15.925 1.00 90.56 175 LEU A CA 1
ATOM 1422 C C . LEU A 1 175 ? 2.435 -10.020 -16.191 1.00 90.56 175 LEU A C 1
ATOM 1424 O O . LEU A 1 175 ? 3.375 -10.501 -16.811 1.00 90.56 175 LEU A O 1
ATOM 1428 N N . ALA A 1 176 ? 2.479 -8.795 -15.662 1.00 95.25 176 ALA A N 1
ATOM 1429 C CA . ALA A 1 176 ? 3.666 -7.953 -15.746 1.00 95.25 176 ALA A CA 1
ATOM 1430 C C . ALA A 1 176 ? 4.887 -8.636 -15.111 1.00 95.25 176 ALA A C 1
ATOM 1432 O O . ALA A 1 176 ? 5.954 -8.665 -15.716 1.00 95.25 176 ALA A O 1
ATOM 1433 N N . MET A 1 177 ? 4.722 -9.247 -13.932 1.00 93.06 177 MET A N 1
ATOM 1434 C CA . MET A 1 177 ? 5.783 -10.002 -13.262 1.00 93.06 177 MET A CA 1
ATOM 1435 C C . MET A 1 177 ? 6.257 -11.187 -14.112 1.00 93.06 177 MET A C 1
ATOM 1437 O O . MET A 1 177 ? 7.458 -11.378 -14.270 1.00 93.06 177 MET A O 1
ATOM 1441 N N . LEU A 1 178 ? 5.333 -11.950 -14.706 1.00 92.88 178 LEU A N 1
ATOM 1442 C CA . LEU A 1 178 ? 5.678 -13.048 -15.612 1.00 92.88 178 LEU A CA 1
ATOM 1443 C C . LEU A 1 178 ? 6.507 -12.558 -16.808 1.00 92.88 178 LEU A C 1
ATOM 1445 O O . LEU A 1 178 ? 7.511 -13.177 -17.153 1.00 92.88 178 LEU A O 1
ATOM 1449 N N . GLU A 1 179 ? 6.106 -11.450 -17.430 1.00 92.56 179 GLU A N 1
ATOM 1450 C CA . GLU A 1 179 ? 6.819 -10.860 -18.567 1.00 92.56 179 GLU A CA 1
ATOM 1451 C C . GLU A 1 179 ? 8.206 -10.329 -18.172 1.00 92.56 179 GLU A C 1
ATOM 1453 O O . GLU A 1 179 ? 9.166 -10.505 -18.922 1.00 92.56 179 GLU A O 1
ATOM 1458 N N . ILE A 1 180 ? 8.344 -9.757 -16.972 1.00 93.25 180 ILE A N 1
ATOM 1459 C CA . ILE A 1 180 ? 9.634 -9.335 -16.406 1.00 93.25 180 ILE A CA 1
ATOM 1460 C C . ILE A 1 180 ? 10.562 -10.537 -16.190 1.00 93.25 180 ILE A C 1
ATOM 1462 O O . ILE A 1 180 ? 11.722 -10.497 -16.597 1.00 93.25 180 ILE A O 1
ATOM 1466 N N . GLU A 1 181 ? 10.066 -11.616 -15.583 1.00 90.94 181 GLU A N 1
ATOM 1467 C CA . GLU A 1 181 ? 10.855 -12.836 -15.367 1.00 90.94 181 GLU A CA 1
ATOM 1468 C C . GLU A 1 181 ? 11.238 -13.489 -16.703 1.00 90.94 181 GLU A C 1
ATOM 1470 O O . GLU A 1 181 ? 12.367 -13.952 -16.877 1.00 90.94 181 GLU A O 1
ATOM 1475 N N . ARG A 1 182 ? 10.339 -13.451 -17.696 1.00 90.50 182 ARG A N 1
ATOM 1476 C CA . ARG A 1 182 ? 10.624 -13.921 -19.057 1.00 90.50 182 ARG A CA 1
ATOM 1477 C C . ARG A 1 182 ? 11.751 -13.114 -19.705 1.00 90.50 182 ARG A C 1
ATOM 1479 O O . ARG A 1 182 ? 12.680 -13.708 -20.249 1.00 90.50 182 ARG A O 1
ATOM 1486 N N . LEU A 1 183 ? 11.684 -11.785 -19.623 1.00 88.19 183 LEU A N 1
ATOM 1487 C CA . LEU A 1 183 ? 12.704 -10.872 -20.148 1.00 88.19 183 LEU A CA 1
ATOM 1488 C C . LEU A 1 183 ? 14.067 -11.100 -19.470 1.00 88.19 183 LEU A C 1
ATOM 1490 O O . LEU A 1 183 ? 15.093 -11.196 -20.143 1.00 88.19 183 LEU A O 1
ATOM 1494 N N . SER A 1 184 ? 14.072 -11.270 -18.147 1.00 86.50 184 SER A N 1
ATOM 1495 C CA . SER A 1 184 ? 15.277 -11.589 -17.371 1.00 86.50 184 SER A CA 1
ATOM 1496 C C . SER A 1 184 ? 15.896 -12.928 -17.790 1.00 86.50 184 SER A C 1
ATOM 1498 O O . SER A 1 184 ? 17.111 -13.031 -17.959 1.00 86.50 184 SER A O 1
ATOM 1500 N N . TYR A 1 185 ? 15.073 -13.956 -18.016 1.00 87.12 185 TYR A N 1
ATOM 1501 C CA . TYR A 1 185 ? 15.552 -15.293 -18.361 1.00 87.12 185 TYR A CA 1
ATOM 1502 C C . TYR A 1 185 ? 16.112 -15.389 -19.788 1.00 87.12 185 TYR A C 1
ATOM 1504 O O . TYR A 1 185 ? 17.224 -15.885 -19.981 1.00 87.12 185 TYR A O 1
ATOM 1512 N N . PHE A 1 186 ? 15.355 -14.933 -20.792 1.00 84.00 186 PHE A N 1
ATOM 1513 C CA . PHE A 1 186 ? 15.716 -15.131 -22.201 1.00 84.00 186 PHE A CA 1
ATOM 1514 C C . PHE A 1 186 ? 16.699 -14.084 -22.716 1.00 84.00 186 PHE A C 1
ATOM 1516 O O . PHE A 1 186 ? 17.683 -14.434 -23.368 1.00 84.00 186 PHE A O 1
ATOM 1523 N N . ASP A 1 187 ? 16.464 -12.815 -22.391 1.00 79.44 187 ASP A N 1
ATOM 1524 C CA . ASP A 1 187 ? 17.257 -11.706 -22.922 1.00 79.44 187 ASP A CA 1
ATOM 1525 C C . ASP A 1 187 ? 18.402 -11.307 -21.981 1.00 79.44 187 ASP A C 1
ATOM 1527 O O . ASP A 1 187 ? 19.216 -10.447 -22.326 1.00 79.44 187 ASP A O 1
ATOM 1531 N N . LYS A 1 188 ? 18.480 -11.935 -20.791 1.00 79.50 188 LYS A N 1
ATOM 1532 C CA . LYS A 1 188 ? 19.428 -11.607 -19.709 1.00 79.50 188 LYS A CA 1
ATOM 1533 C C . LYS A 1 188 ? 19.417 -10.118 -19.358 1.00 79.50 188 LYS A C 1
ATOM 1535 O O . LYS A 1 188 ? 20.415 -9.566 -18.892 1.00 79.50 188 LYS A O 1
ATOM 1540 N N . GLU A 1 189 ? 18.292 -9.455 -19.613 1.00 75.25 189 GLU A N 1
ATOM 1541 C CA . GLU A 1 189 ? 18.140 -8.029 -19.392 1.00 75.25 189 GLU A CA 1
ATOM 1542 C C . GLU A 1 189 ? 17.801 -7.785 -17.927 1.00 75.25 189 GLU A C 1
ATOM 1544 O O . GLU A 1 189 ? 16.699 -8.069 -17.464 1.00 75.25 189 GLU A O 1
ATOM 1549 N N . ASN A 1 190 ? 18.765 -7.228 -17.200 1.00 78.94 190 ASN A N 1
ATOM 1550 C CA . ASN A 1 190 ? 18.602 -6.850 -15.805 1.00 78.94 190 ASN A CA 1
ATOM 1551 C C . ASN A 1 190 ? 18.896 -5.355 -15.649 1.00 78.94 190 ASN A C 1
ATOM 1553 O O . ASN A 1 190 ? 19.939 -4.943 -15.148 1.00 78.94 190 ASN A O 1
ATOM 1557 N N . SER A 1 191 ? 18.001 -4.525 -16.189 1.00 89.00 191 SER A N 1
ATOM 1558 C CA . SER A 1 191 ? 18.138 -3.070 -16.126 1.00 89.00 191 SER A CA 1
ATOM 1559 C C . SER A 1 191 ? 17.499 -2.509 -14.846 1.00 89.00 191 SER A C 1
ATOM 1561 O O . SER A 1 191 ? 16.478 -3.038 -14.392 1.00 89.00 191 SER A O 1
ATOM 1563 N N . PRO A 1 192 ? 17.993 -1.381 -14.296 1.00 92.69 192 PRO A N 1
ATOM 1564 C CA . PRO A 1 192 ? 17.325 -0.711 -13.179 1.00 92.69 192 PRO A CA 1
ATOM 1565 C C . PRO A 1 192 ? 15.866 -0.335 -13.475 1.00 92.69 192 PRO A C 1
ATOM 1567 O O . PRO A 1 192 ? 15.031 -0.342 -12.575 1.00 92.69 192 PRO A O 1
ATOM 1570 N N . SER A 1 193 ? 15.527 -0.046 -14.738 1.00 90.50 193 SER A N 1
ATOM 1571 C CA . SER A 1 193 ? 14.149 0.239 -15.161 1.00 90.50 193 SER A CA 1
ATOM 1572 C C . SER A 1 193 ? 13.230 -0.976 -15.083 1.00 90.50 193 SER A C 1
ATOM 1574 O O . SER A 1 193 ? 12.098 -0.844 -14.621 1.00 90.50 193 SER A O 1
ATOM 1576 N N . THR A 1 194 ? 13.693 -2.144 -15.526 1.00 91.31 194 THR A N 1
ATOM 1577 C CA . THR A 1 194 ? 12.926 -3.397 -15.452 1.00 91.31 194 THR A CA 1
ATOM 1578 C C . THR A 1 194 ? 12.800 -3.842 -13.996 1.00 91.31 194 THR A C 1
ATOM 1580 O O . THR A 1 194 ? 11.727 -4.239 -13.547 1.00 91.31 194 THR A O 1
ATOM 1583 N N . TYR A 1 195 ? 13.866 -3.672 -13.213 1.00 94.94 195 TYR A N 1
ATOM 1584 C CA . TYR A 1 195 ? 13.859 -3.969 -11.786 1.00 94.94 195 TYR A CA 1
ATOM 1585 C C . TYR A 1 195 ? 12.908 -3.058 -10.993 1.00 94.94 195 TYR A C 1
ATOM 1587 O O . TYR A 1 195 ? 12.149 -3.520 -10.143 1.00 94.94 195 TYR A O 1
ATOM 1595 N N . LEU A 1 196 ? 12.867 -1.761 -11.311 1.00 95.62 196 LEU A N 1
ATOM 1596 C CA . LEU A 1 196 ? 11.882 -0.842 -10.743 1.00 95.62 196 LEU A CA 1
ATOM 1597 C C . LEU A 1 196 ? 10.446 -1.298 -11.046 1.00 95.62 196 LEU A C 1
ATOM 1599 O O . LEU A 1 196 ? 9.599 -1.280 -10.155 1.00 95.62 196 LEU A O 1
ATOM 1603 N N . GLN A 1 197 ? 10.173 -1.741 -12.276 1.00 95.31 197 GLN A N 1
ATOM 1604 C CA . GLN A 1 197 ? 8.870 -2.302 -12.652 1.00 95.31 197 GLN A CA 1
ATOM 1605 C C . GLN A 1 197 ? 8.542 -3.566 -11.841 1.00 95.31 197 GLN A C 1
ATOM 1607 O O . GLN A 1 197 ? 7.403 -3.719 -11.398 1.00 95.31 197 GLN A O 1
ATOM 1612 N N . LYS A 1 198 ? 9.539 -4.415 -11.552 1.00 95.69 198 LYS A N 1
ATOM 1613 C CA . LYS A 1 198 ? 9.398 -5.576 -10.656 1.00 95.69 198 LYS A CA 1
ATOM 1614 C C . LYS A 1 198 ? 8.956 -5.154 -9.252 1.00 95.69 198 LYS A C 1
ATOM 1616 O O . LYS A 1 198 ? 7.973 -5.675 -8.730 1.00 95.69 198 LYS A O 1
ATOM 1621 N N . LEU A 1 199 ? 9.620 -4.157 -8.662 1.00 97.06 199 LEU A N 1
ATOM 1622 C CA . LEU A 1 199 ? 9.256 -3.607 -7.348 1.00 97.06 199 LEU A CA 1
ATOM 1623 C C . LEU A 1 199 ? 7.858 -2.977 -7.328 1.00 97.06 199 LEU A C 1
ATOM 1625 O O . LEU A 1 199 ? 7.142 -3.087 -6.333 1.00 97.06 199 LEU A O 1
ATOM 1629 N N . ILE A 1 200 ? 7.448 -2.334 -8.422 1.00 96.00 200 ILE A N 1
ATOM 1630 C CA . ILE A 1 200 ? 6.084 -1.815 -8.577 1.00 96.00 200 ILE A CA 1
ATOM 1631 C C . ILE A 1 200 ? 5.069 -2.966 -8.593 1.00 96.00 200 ILE A C 1
ATOM 1633 O O . ILE A 1 200 ? 4.026 -2.860 -7.951 1.00 96.00 200 ILE A O 1
ATOM 1637 N N . CYS A 1 201 ? 5.377 -4.079 -9.264 1.00 95.00 201 CYS A N 1
ATOM 1638 C CA . CYS A 1 201 ? 4.522 -5.265 -9.252 1.00 95.00 201 CYS A CA 1
ATOM 1639 C C . CYS A 1 201 ? 4.431 -5.889 -7.851 1.00 95.00 201 CYS A C 1
ATOM 1641 O O . CYS A 1 201 ? 3.333 -6.229 -7.421 1.00 95.00 201 CYS A O 1
ATOM 1643 N N . TYR A 1 202 ? 5.539 -5.981 -7.104 1.00 94.56 202 TYR A N 1
ATOM 1644 C CA . TYR A 1 202 ? 5.503 -6.413 -5.699 1.00 94.56 202 TYR A CA 1
ATOM 1645 C C . TYR A 1 202 ? 4.595 -5.524 -4.844 1.00 94.56 202 TYR A C 1
ATOM 1647 O O . TYR A 1 202 ? 3.811 -6.036 -4.048 1.00 94.56 202 TYR A O 1
ATOM 1655 N N . GLU A 1 203 ? 4.664 -4.201 -5.019 1.00 90.69 203 GLU A N 1
ATOM 1656 C CA . GLU A 1 203 ? 3.774 -3.269 -4.321 1.00 90.69 203 GLU A CA 1
ATOM 1657 C C . GLU A 1 203 ? 2.304 -3.467 -4.724 1.00 90.69 203 GLU A C 1
ATOM 1659 O O . GLU A 1 203 ? 1.442 -3.535 -3.850 1.00 90.69 203 GLU A O 1
ATOM 1664 N N . GLY A 1 204 ? 2.016 -3.585 -6.023 1.00 82.19 204 GLY A N 1
ATOM 1665 C CA . GLY A 1 204 ? 0.660 -3.777 -6.547 1.00 82.19 204 GLY A CA 1
ATOM 1666 C C . GLY A 1 204 ? 0.015 -5.106 -6.142 1.00 82.19 204 GLY A C 1
ATOM 1667 O O . GLY A 1 204 ? -1.204 -5.185 -6.032 1.00 82.19 204 GLY A O 1
ATOM 1668 N N . LEU A 1 205 ? 0.828 -6.131 -5.877 1.00 83.81 205 LEU A N 1
ATOM 1669 C CA . LEU A 1 205 ? 0.400 -7.442 -5.376 1.00 83.81 205 LEU A CA 1
ATOM 1670 C C . LEU A 1 205 ? 0.348 -7.528 -3.843 1.00 83.81 205 LEU A C 1
ATOM 1672 O O . LEU A 1 205 ? 0.123 -8.612 -3.317 1.00 83.81 205 LEU A O 1
ATOM 1676 N N . GLU A 1 206 ? 0.616 -6.430 -3.131 1.00 84.50 206 GLU A N 1
ATOM 1677 C CA . GLU A 1 206 ? 0.744 -6.399 -1.664 1.00 84.50 206 GLU A CA 1
ATOM 1678 C C . GLU A 1 206 ? 1.848 -7.330 -1.109 1.00 84.50 206 GLU A C 1
ATOM 1680 O O . GLU A 1 206 ? 1.895 -7.630 0.080 1.00 84.50 206 GLU A O 1
ATOM 1685 N N . ARG A 1 207 ? 2.813 -7.725 -1.949 1.00 85.75 207 ARG A N 1
ATOM 1686 C CA . ARG A 1 207 ? 3.960 -8.595 -1.622 1.00 85.75 207 ARG A CA 1
ATOM 1687 C C . ARG A 1 207 ? 5.224 -7.775 -1.359 1.00 85.75 207 ARG A C 1
ATOM 1689 O O . ARG A 1 207 ? 6.307 -8.066 -1.866 1.00 85.75 207 ARG A O 1
ATOM 1696 N N . MET A 1 208 ? 5.088 -6.692 -0.594 1.00 91.00 208 MET A N 1
ATOM 1697 C CA . MET A 1 208 ? 6.182 -5.734 -0.390 1.00 91.00 208 MET A CA 1
ATOM 1698 C C . MET A 1 208 ? 7.365 -6.330 0.381 1.00 91.00 208 MET A C 1
ATOM 1700 O O . MET A 1 208 ? 8.505 -5.988 0.084 1.00 91.00 208 MET A O 1
ATOM 1704 N N . GLU A 1 209 ? 7.120 -7.232 1.332 1.00 81.94 209 GLU A N 1
ATOM 1705 C CA . GLU A 1 209 ? 8.184 -7.917 2.082 1.00 81.94 209 GLU A CA 1
ATOM 1706 C C . GLU A 1 209 ? 9.095 -8.724 1.151 1.00 81.94 209 GLU A C 1
ATOM 1708 O O . GLU A 1 209 ? 10.319 -8.642 1.250 1.00 81.94 209 GLU A O 1
ATOM 1713 N N . GLU A 1 210 ? 8.502 -9.428 0.184 1.00 87.62 210 GLU A N 1
ATOM 1714 C CA . GLU A 1 210 ? 9.238 -10.191 -0.825 1.00 87.62 210 GLU A CA 1
ATOM 1715 C C . GLU A 1 210 ? 10.040 -9.281 -1.752 1.00 87.62 210 GLU A C 1
ATOM 1717 O O . GLU A 1 210 ? 11.198 -9.571 -2.031 1.00 87.62 210 GLU A O 1
ATOM 1722 N N . GLY A 1 211 ? 9.465 -8.157 -2.190 1.00 91.44 211 GLY A N 1
ATOM 1723 C CA . GLY A 1 211 ? 10.191 -7.199 -3.026 1.00 91.44 211 GLY A CA 1
ATOM 1724 C C . GLY A 1 211 ? 11.359 -6.527 -2.298 1.00 91.44 211 GLY A C 1
ATOM 1725 O O . GLY A 1 211 ? 12.402 -6.284 -2.899 1.00 91.44 211 GLY A O 1
ATOM 1726 N N . ILE A 1 212 ? 11.226 -6.272 -0.993 1.00 92.94 212 ILE A N 1
ATOM 1727 C CA . ILE A 1 212 ? 12.341 -5.788 -0.168 1.00 92.94 212 ILE A CA 1
ATOM 1728 C C . ILE A 1 212 ? 13.408 -6.878 -0.028 1.00 92.94 212 ILE A C 1
ATOM 1730 O O . ILE A 1 212 ? 14.590 -6.591 -0.200 1.00 92.94 212 ILE A O 1
ATOM 1734 N N . PHE A 1 213 ? 13.016 -8.124 0.249 1.00 89.81 213 PHE A N 1
ATOM 1735 C CA . PHE A 1 213 ? 13.955 -9.243 0.324 1.00 89.81 213 PHE A CA 1
ATOM 1736 C C . PHE A 1 213 ? 14.717 -9.442 -0.998 1.00 89.81 213 PHE A C 1
ATOM 1738 O O . PHE A 1 213 ? 15.942 -9.548 -0.980 1.00 89.81 213 PHE A O 1
ATOM 1745 N N . ASP A 1 214 ? 14.017 -9.412 -2.137 1.00 90.38 214 ASP A N 1
ATOM 1746 C CA . ASP A 1 214 ? 14.598 -9.487 -3.485 1.00 90.38 214 ASP A CA 1
ATOM 1747 C C . ASP A 1 214 ? 15.618 -8.356 -3.719 1.00 90.38 214 ASP A C 1
ATOM 1749 O O . ASP A 1 214 ? 16.709 -8.611 -4.229 1.00 90.38 214 ASP A O 1
ATOM 1753 N N . PHE A 1 215 ? 15.332 -7.136 -3.247 1.00 94.69 215 PHE A N 1
ATOM 1754 C CA . PHE A 1 215 ? 16.267 -6.007 -3.319 1.00 94.69 215 PHE A CA 1
ATOM 1755 C C . PHE A 1 215 ? 17.543 -6.229 -2.506 1.00 94.69 215 PHE A C 1
ATOM 1757 O O . PHE A 1 215 ? 18.634 -5.969 -3.006 1.00 94.69 215 PHE A O 1
ATOM 1764 N N . TYR A 1 216 ? 17.448 -6.736 -1.275 1.00 89.56 216 TYR A N 1
ATOM 1765 C CA . TYR A 1 216 ? 18.644 -7.023 -0.472 1.00 89.56 216 TYR A CA 1
ATOM 1766 C C . TYR A 1 216 ? 19.424 -8.249 -0.962 1.00 89.56 216 TYR A C 1
ATOM 1768 O O . TYR A 1 216 ? 20.624 -8.349 -0.706 1.00 89.56 216 TYR A O 1
ATOM 1776 N N . ALA A 1 217 ? 18.769 -9.170 -1.671 1.00 89.88 217 ALA A N 1
ATOM 1777 C CA . ALA A 1 217 ? 19.424 -10.298 -2.325 1.00 89.88 217 ALA A CA 1
ATOM 1778 C C . ALA A 1 217 ? 20.141 -9.901 -3.632 1.00 89.88 217 ALA A C 1
ATOM 1780 O O . ALA A 1 217 ? 20.978 -10.662 -4.132 1.00 89.88 217 ALA A O 1
ATOM 1781 N N . GLN A 1 218 ? 19.836 -8.723 -4.186 1.00 89.75 218 GLN A N 1
ATOM 1782 C CA . GLN A 1 218 ? 20.409 -8.236 -5.435 1.00 89.75 218 GLN A CA 1
ATOM 1783 C C . GLN A 1 218 ? 21.904 -7.912 -5.291 1.00 89.75 218 GLN A C 1
ATOM 1785 O O . GLN A 1 218 ? 22.336 -7.228 -4.364 1.00 89.75 218 GLN A O 1
ATOM 1790 N N . LYS A 1 219 ? 22.704 -8.384 -6.254 1.00 89.38 219 LYS A N 1
ATOM 1791 C CA . LYS A 1 219 ? 24.166 -8.190 -6.285 1.00 89.38 219 LYS A CA 1
ATOM 1792 C C . LYS A 1 219 ? 24.614 -7.141 -7.298 1.00 89.38 219 LYS A C 1
ATOM 1794 O O . LYS A 1 219 ? 25.737 -6.651 -7.199 1.00 89.38 219 LYS A O 1
ATOM 1799 N N . ASP A 1 220 ? 23.770 -6.806 -8.273 1.00 89.69 220 ASP A N 1
ATOM 1800 C CA . ASP A 1 220 ? 24.098 -5.804 -9.284 1.00 89.69 220 ASP A CA 1
ATOM 1801 C C . ASP A 1 220 ? 24.095 -4.388 -8.684 1.00 89.69 220 ASP A C 1
ATOM 1803 O O . ASP A 1 220 ? 23.050 -3.821 -8.350 1.00 89.69 220 ASP A O 1
ATOM 1807 N N . LEU A 1 221 ? 25.287 -3.794 -8.587 1.00 89.44 221 LEU A N 1
ATOM 1808 C CA . LEU A 1 221 ? 25.482 -2.447 -8.057 1.00 89.44 221 LEU A CA 1
ATOM 1809 C C . LEU A 1 221 ? 24.776 -1.369 -8.888 1.00 89.44 221 LEU A C 1
ATOM 1811 O O . LEU A 1 221 ? 24.432 -0.331 -8.325 1.00 89.44 221 LEU A O 1
ATOM 1815 N N . ASN A 1 222 ? 24.530 -1.588 -10.182 1.00 92.25 222 ASN A N 1
ATOM 1816 C CA . ASN A 1 222 ? 23.798 -0.631 -11.015 1.00 92.25 222 ASN A CA 1
ATOM 1817 C C . ASN A 1 222 ? 22.337 -0.520 -10.570 1.00 92.25 222 ASN A C 1
ATOM 1819 O O . ASN A 1 222 ? 21.782 0.576 -10.527 1.00 92.25 222 ASN A O 1
ATOM 1823 N N . ILE A 1 223 ? 21.730 -1.644 -10.184 1.00 92.69 223 ILE A N 1
ATOM 1824 C CA . ILE A 1 223 ? 20.365 -1.695 -9.655 1.00 92.69 223 ILE A CA 1
ATOM 1825 C C . ILE A 1 223 ? 20.339 -1.145 -8.235 1.00 92.69 223 ILE A C 1
ATOM 1827 O O . ILE A 1 223 ? 19.549 -0.252 -7.927 1.00 92.69 223 ILE A O 1
ATOM 1831 N N . CYS A 1 224 ? 21.240 -1.633 -7.379 1.00 89.62 224 CYS A N 1
ATOM 1832 C CA . CYS A 1 224 ? 21.277 -1.244 -5.973 1.00 89.62 224 CYS A CA 1
ATOM 1833 C C . CYS A 1 224 ? 21.575 0.246 -5.780 1.00 89.62 224 CYS A C 1
ATOM 1835 O O . CYS A 1 224 ? 21.177 0.806 -4.759 1.00 89.62 224 CYS A O 1
ATOM 1837 N N . ASN A 1 225 ? 22.252 0.899 -6.734 1.00 92.19 225 ASN A N 1
ATOM 1838 C CA . ASN A 1 225 ? 22.563 2.326 -6.678 1.00 92.19 225 ASN A CA 1
ATOM 1839 C C . ASN A 1 225 ? 21.557 3.242 -7.382 1.00 92.19 225 ASN A C 1
ATOM 1841 O O . ASN A 1 225 ? 21.615 4.450 -7.140 1.00 92.19 225 ASN A O 1
ATOM 1845 N N . ASP A 1 226 ? 20.624 2.712 -8.177 1.00 94.31 226 ASP A N 1
ATOM 1846 C CA . ASP A 1 226 ? 19.630 3.529 -8.875 1.00 94.31 226 ASP A CA 1
ATOM 1847 C C . ASP A 1 226 ? 18.711 4.255 -7.874 1.00 94.31 226 ASP A C 1
ATOM 1849 O O . ASP A 1 226 ? 18.110 3.664 -6.970 1.00 94.31 226 ASP A O 1
ATOM 1853 N N . ASN A 1 227 ? 18.604 5.577 -8.031 1.00 94.69 227 ASN A N 1
ATOM 1854 C CA . ASN A 1 227 ? 17.848 6.429 -7.115 1.00 94.69 227 ASN A CA 1
ATOM 1855 C C . ASN A 1 227 ? 16.346 6.112 -7.115 1.00 94.69 227 ASN A C 1
ATOM 1857 O O . ASN A 1 227 ? 15.704 6.232 -6.073 1.00 94.69 227 ASN A O 1
ATOM 1861 N N . ARG A 1 228 ? 15.781 5.691 -8.254 1.00 94.38 228 ARG A N 1
ATOM 1862 C CA . ARG A 1 228 ? 14.355 5.356 -8.387 1.00 94.38 228 ARG A CA 1
ATOM 1863 C C . ARG A 1 228 ? 14.055 4.034 -7.692 1.00 94.38 228 ARG A C 1
ATOM 1865 O O . ARG A 1 228 ? 13.057 3.938 -6.983 1.00 94.38 228 ARG A O 1
ATOM 1872 N N . VAL A 1 229 ? 14.950 3.055 -7.835 1.00 95.81 229 VAL A N 1
ATOM 1873 C CA . VAL A 1 229 ? 14.879 1.772 -7.119 1.00 95.81 229 VAL A CA 1
ATOM 1874 C C . VAL A 1 229 ? 14.932 2.010 -5.609 1.00 95.81 229 VAL A C 1
ATOM 1876 O O . VAL A 1 229 ? 14.007 1.616 -4.900 1.00 95.81 229 VAL A O 1
ATOM 1879 N N . LYS A 1 230 ? 15.939 2.748 -5.111 1.00 95.75 230 LYS A N 1
ATOM 1880 C CA . LYS A 1 230 ? 16.035 3.101 -3.681 1.00 95.75 230 LYS A CA 1
ATOM 1881 C C . LYS A 1 230 ? 14.794 3.840 -3.186 1.00 95.75 230 LYS A C 1
ATOM 1883 O O . LYS A 1 230 ? 14.319 3.566 -2.090 1.00 95.75 230 LYS A O 1
ATOM 1888 N N . PHE A 1 231 ? 14.255 4.766 -3.979 1.00 96.19 231 PHE A N 1
ATOM 1889 C CA . PHE A 1 231 ? 13.052 5.514 -3.611 1.00 96.19 231 PHE A CA 1
ATOM 1890 C C . PHE A 1 231 ? 11.839 4.592 -3.453 1.00 96.19 231 PHE A C 1
ATOM 1892 O O . PHE A 1 231 ? 11.101 4.710 -2.473 1.00 96.19 231 PHE A O 1
ATOM 1899 N N . GLN A 1 232 ? 11.653 3.660 -4.389 1.00 96.75 232 GLN A N 1
ATOM 1900 C CA . GLN A 1 232 ? 10.567 2.687 -4.345 1.00 96.75 232 GLN A CA 1
ATOM 1901 C C . GLN A 1 232 ? 10.691 1.760 -3.126 1.00 96.75 232 GLN A C 1
ATOM 1903 O O . GLN A 1 232 ? 9.713 1.578 -2.405 1.00 96.75 232 GLN A O 1
ATOM 1908 N N . VAL A 1 233 ? 11.893 1.264 -2.817 1.00 96.81 233 VAL A N 1
ATOM 1909 C CA . VAL A 1 233 ? 12.149 0.449 -1.614 1.00 96.81 233 VAL A CA 1
ATOM 1910 C C . VAL A 1 233 ? 11.887 1.240 -0.325 1.00 96.81 233 VAL A C 1
ATOM 1912 O O . VAL A 1 233 ? 11.187 0.754 0.562 1.00 96.81 233 VAL A O 1
ATOM 1915 N N . SER A 1 234 ? 12.358 2.490 -0.224 1.00 96.50 234 SER A N 1
ATOM 1916 C CA . SER A 1 234 ? 12.074 3.366 0.929 1.00 96.50 234 SER A CA 1
ATOM 1917 C C . SER A 1 234 ? 10.572 3.565 1.150 1.00 96.50 234 SER A C 1
ATOM 1919 O O . SER A 1 234 ? 10.082 3.541 2.280 1.00 96.50 234 SER A O 1
ATOM 1921 N N . LYS A 1 235 ? 9.815 3.736 0.061 1.00 96.19 235 LYS A N 1
ATOM 1922 C CA . LYS A 1 235 ? 8.353 3.831 0.102 1.00 96.19 235 LYS A CA 1
ATOM 1923 C C . LYS A 1 235 ? 7.713 2.523 0.584 1.00 96.19 235 LYS A C 1
ATOM 1925 O O . LYS A 1 235 ? 6.759 2.578 1.359 1.00 96.19 235 LYS A O 1
ATOM 1930 N N . MET A 1 236 ? 8.223 1.366 0.164 1.00 95.25 236 MET A N 1
ATOM 1931 C CA . MET A 1 236 ? 7.738 0.061 0.633 1.00 95.25 236 MET A CA 1
ATOM 1932 C C . MET A 1 236 ? 7.976 -0.115 2.140 1.00 95.25 236 MET A C 1
ATOM 1934 O O . MET A 1 236 ? 7.055 -0.516 2.849 1.00 95.25 236 MET A O 1
ATOM 1938 N N . PHE A 1 237 ? 9.142 0.288 2.660 1.00 96.44 237 PHE A N 1
ATOM 1939 C CA . PHE A 1 237 ? 9.396 0.310 4.107 1.00 96.44 237 PHE A CA 1
ATOM 1940 C C . PHE A 1 237 ? 8.379 1.162 4.870 1.00 96.44 237 PHE A C 1
ATOM 1942 O O . PHE A 1 237 ? 7.824 0.709 5.872 1.00 96.44 237 PHE A O 1
ATOM 1949 N N . TYR A 1 238 ? 8.075 2.363 4.368 1.00 94.88 238 TYR A N 1
ATOM 1950 C CA . TYR A 1 238 ? 7.030 3.208 4.947 1.00 94.88 238 TYR A CA 1
ATOM 1951 C C . TYR A 1 238 ? 5.663 2.501 4.969 1.00 94.88 238 TYR A C 1
ATOM 1953 O O . TYR A 1 238 ? 4.976 2.522 5.992 1.00 94.88 238 TYR A O 1
ATOM 1961 N N . ARG A 1 239 ? 5.269 1.848 3.865 1.00 90.38 239 ARG A N 1
ATOM 1962 C CA . ARG A 1 239 ? 3.982 1.134 3.759 1.00 90.38 239 ARG A CA 1
ATOM 1963 C C . ARG A 1 239 ? 3.875 -0.068 4.696 1.00 90.38 239 ARG A C 1
ATOM 1965 O O . ARG A 1 239 ? 2.789 -0.332 5.200 1.00 90.38 239 ARG A O 1
ATOM 1972 N N . LEU A 1 240 ? 4.988 -0.739 4.979 1.00 86.75 240 LEU A N 1
ATOM 1973 C CA . LEU A 1 240 ? 5.070 -1.829 5.958 1.00 86.75 240 LEU A CA 1
ATOM 1974 C C . LEU A 1 240 ? 5.195 -1.337 7.411 1.00 86.75 240 LEU A C 1
ATOM 1976 O O . LEU A 1 240 ? 5.466 -2.124 8.312 1.00 86.75 240 LEU A O 1
ATOM 1980 N N . ASN A 1 241 ? 5.005 -0.038 7.663 1.00 88.88 241 ASN A N 1
ATOM 1981 C CA . ASN A 1 241 ? 5.178 0.601 8.970 1.00 88.88 241 ASN A CA 1
ATOM 1982 C C . ASN A 1 241 ? 6.603 0.501 9.547 1.00 88.88 241 ASN A C 1
ATOM 1984 O O . ASN A 1 241 ? 6.814 0.779 10.728 1.00 88.88 241 ASN A O 1
ATOM 1988 N N . ASN A 1 242 ? 7.598 0.163 8.723 1.00 92.06 242 ASN A N 1
ATOM 1989 C CA . ASN A 1 242 ? 9.005 0.187 9.102 1.00 92.06 242 ASN A CA 1
ATOM 1990 C C . ASN A 1 242 ? 9.591 1.585 8.845 1.00 92.06 242 ASN A C 1
ATOM 1992 O O . ASN A 1 242 ? 10.406 1.816 7.950 1.00 92.06 242 ASN A O 1
ATOM 1996 N N . TYR A 1 243 ? 9.113 2.550 9.630 1.00 96.19 243 TYR A N 1
ATOM 1997 C CA . TYR A 1 243 ? 9.428 3.969 9.456 1.00 96.19 243 TYR A CA 1
ATOM 1998 C C . TYR A 1 243 ? 10.909 4.294 9.693 1.00 96.19 243 TYR A C 1
ATOM 2000 O O . TYR A 1 243 ? 11.436 5.203 9.056 1.00 96.19 243 TYR A O 1
ATOM 2008 N N . SER A 1 244 ? 11.587 3.532 10.560 1.00 95.62 244 SER A N 1
ATOM 2009 C CA . SER A 1 244 ? 13.012 3.730 10.852 1.00 95.62 244 SER A CA 1
ATOM 2010 C C . SER A 1 244 ? 13.891 3.414 9.639 1.00 95.62 244 SER A C 1
ATOM 2012 O O . SER A 1 244 ? 14.797 4.181 9.320 1.00 95.62 244 SER A O 1
ATOM 2014 N N . GLU A 1 245 ? 13.612 2.330 8.910 1.00 94.25 245 GLU A N 1
ATOM 2015 C CA . GLU A 1 245 ? 14.378 2.012 7.697 1.00 94.25 245 GLU A CA 1
ATOM 2016 C C . GLU A 1 245 ? 14.088 2.992 6.556 1.00 94.25 245 GLU A C 1
ATOM 2018 O O . GLU A 1 245 ? 15.008 3.410 5.849 1.00 94.25 245 GLU A O 1
ATOM 2023 N N . ALA A 1 246 ? 12.836 3.445 6.424 1.00 94.94 246 ALA A N 1
ATOM 2024 C CA . ALA A 1 246 ? 12.492 4.506 5.480 1.00 94.94 246 ALA A CA 1
ATOM 2025 C C . ALA A 1 246 ? 13.290 5.795 5.767 1.00 94.94 246 ALA A C 1
ATOM 2027 O O . ALA A 1 246 ? 13.876 6.378 4.851 1.00 94.94 246 ALA A O 1
ATOM 2028 N N . GLU A 1 247 ? 13.375 6.206 7.037 1.00 95.19 247 GLU A N 1
ATOM 2029 C CA . GLU A 1 247 ? 14.151 7.372 7.476 1.00 95.19 247 GLU A CA 1
ATOM 2030 C C . GLU A 1 247 ? 15.650 7.232 7.176 1.00 95.19 247 GLU A C 1
ATOM 2032 O O . GLU A 1 247 ? 16.286 8.196 6.755 1.00 95.19 247 GLU A O 1
ATOM 2037 N N . LYS A 1 248 ? 16.220 6.031 7.314 1.00 94.81 248 LYS A N 1
ATOM 2038 C CA . LYS A 1 248 ? 17.633 5.776 6.994 1.00 94.81 248 LYS A CA 1
ATOM 2039 C C . LYS A 1 248 ? 17.927 5.822 5.495 1.00 94.81 248 LYS A C 1
ATOM 2041 O O . LYS A 1 248 ? 19.039 6.197 5.109 1.00 94.81 248 LYS A O 1
ATOM 2046 N N . LEU A 1 249 ? 16.993 5.378 4.652 1.00 94.12 249 LEU A N 1
ATOM 2047 C CA . LEU A 1 249 ? 17.243 5.179 3.223 1.00 94.12 249 LEU A CA 1
ATOM 2048 C C . LEU A 1 249 ? 16.960 6.437 2.390 1.00 94.12 249 LEU A C 1
ATOM 2050 O O . LEU A 1 249 ? 17.763 6.772 1.520 1.00 94.12 249 LEU A O 1
ATOM 2054 N N . PHE A 1 250 ? 15.885 7.180 2.678 1.00 95.56 250 PHE A N 1
ATOM 2055 C CA . PHE A 1 250 ? 15.500 8.379 1.916 1.00 95.56 250 PHE A CA 1
ATOM 2056 C C . PHE A 1 250 ? 16.594 9.465 1.800 1.00 95.56 250 PHE A C 1
ATOM 2058 O O . PHE A 1 250 ? 16.767 9.997 0.699 1.00 95.56 250 PHE A O 1
ATOM 2065 N N . PRO A 1 251 ? 17.359 9.806 2.859 1.00 93.81 251 PRO A N 1
ATOM 2066 C CA . PRO A 1 251 ? 18.420 10.813 2.781 1.00 93.81 251 PRO A CA 1
ATOM 2067 C C . PRO A 1 251 ? 19.586 10.417 1.868 1.00 93.81 251 PRO A C 1
ATOM 2069 O O . PRO A 1 251 ? 20.274 11.291 1.354 1.00 93.81 251 PRO A O 1
ATOM 2072 N N . LYS A 1 252 ? 19.792 9.113 1.629 1.00 93.06 252 LYS A N 1
ATOM 2073 C CA . LYS A 1 252 ? 20.892 8.573 0.807 1.00 93.06 252 LYS A CA 1
ATOM 2074 C C . LYS A 1 252 ? 20.610 8.613 -0.699 1.00 93.06 252 LYS A C 1
ATOM 2076 O O . LYS A 1 252 ? 21.421 8.132 -1.489 1.00 93.06 252 LYS A O 1
ATOM 2081 N N . ILE A 1 253 ? 19.441 9.106 -1.097 1.00 94.75 253 ILE A N 1
ATOM 2082 C CA . ILE A 1 253 ? 19.011 9.177 -2.492 1.00 94.75 253 ILE A CA 1
ATOM 2083 C C . ILE A 1 253 ? 19.406 10.547 -3.040 1.00 94.75 253 ILE A C 1
ATOM 2085 O O . ILE A 1 253 ? 19.147 11.566 -2.401 1.00 94.75 253 ILE A O 1
ATOM 2089 N N . ASN A 1 254 ? 19.969 10.606 -4.242 1.00 94.12 254 ASN A N 1
ATOM 2090 C CA . ASN A 1 254 ? 20.224 11.875 -4.924 1.00 94.12 254 ASN A CA 1
ATOM 2091 C C . ASN A 1 254 ? 19.032 12.185 -5.840 1.00 94.12 254 ASN A C 1
ATOM 2093 O O . ASN A 1 254 ? 18.773 11.447 -6.786 1.00 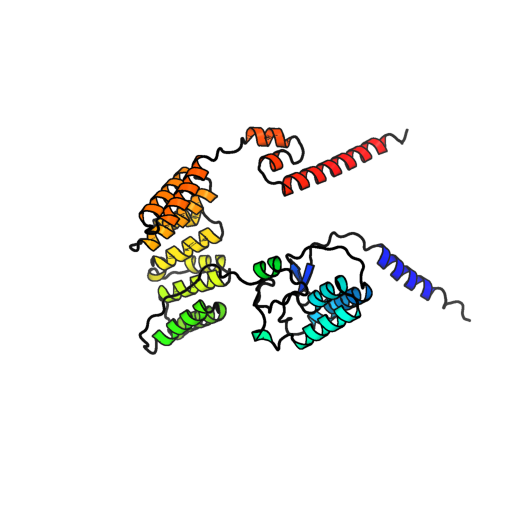94.12 254 ASN A O 1
ATOM 2097 N N . LEU A 1 255 ? 18.268 13.241 -5.540 1.00 91.75 255 LEU A N 1
ATOM 2098 C CA . LEU A 1 255 ? 17.103 13.652 -6.335 1.00 91.75 255 LEU A CA 1
ATOM 2099 C C . LEU A 1 255 ? 17.326 15.066 -6.865 1.00 91.75 255 LEU A C 1
ATOM 2101 O O . LEU A 1 255 ? 17.782 15.931 -6.124 1.00 91.75 255 LEU A O 1
ATOM 2105 N N . THR A 1 256 ? 16.990 15.279 -8.134 1.00 89.94 256 THR A N 1
ATOM 2106 C CA . THR A 1 256 ? 17.110 16.572 -8.827 1.00 89.94 256 THR A CA 1
ATOM 2107 C C . THR A 1 256 ? 15.750 17.212 -9.094 1.00 89.94 256 THR A C 1
ATOM 2109 O O . THR A 1 256 ? 15.623 18.431 -9.086 1.00 89.94 256 THR A O 1
ATOM 2112 N N . GLU A 1 257 ? 14.721 16.396 -9.312 1.00 90.31 257 GLU A N 1
ATOM 2113 C CA . GLU A 1 257 ? 13.367 16.856 -9.601 1.00 90.31 257 GLU A CA 1
ATOM 2114 C C . GLU A 1 257 ? 12.661 17.361 -8.333 1.00 90.31 257 GLU A C 1
ATOM 2116 O O . GLU A 1 257 ? 12.610 16.665 -7.314 1.00 90.31 257 GLU A O 1
ATOM 2121 N N . GLN A 1 258 ? 12.062 18.553 -8.423 1.00 88.62 258 GLN A N 1
ATOM 2122 C CA . GLN A 1 258 ? 11.371 19.207 -7.308 1.00 88.62 258 GLN A CA 1
ATOM 2123 C C . GLN A 1 258 ? 10.254 18.337 -6.713 1.00 88.62 258 GLN A C 1
ATOM 2125 O O . GLN A 1 258 ? 10.167 18.221 -5.490 1.00 88.62 258 GLN A O 1
ATOM 2130 N N . ASP A 1 259 ? 9.438 17.670 -7.541 1.00 86.94 259 ASP A N 1
ATOM 2131 C CA . ASP A 1 259 ? 8.368 16.799 -7.033 1.00 86.94 259 ASP A CA 1
ATOM 2132 C C . ASP A 1 259 ? 8.927 15.588 -6.278 1.00 86.94 259 ASP A C 1
ATOM 2134 O O . ASP A 1 259 ? 8.456 15.249 -5.191 1.00 86.94 259 ASP A O 1
ATOM 2138 N N . SER A 1 260 ? 9.989 14.974 -6.794 1.00 89.12 260 SER A N 1
ATOM 2139 C CA . SER A 1 260 ? 10.656 13.853 -6.135 1.00 89.12 260 SER A CA 1
ATOM 2140 C C . SER A 1 260 ? 11.270 14.261 -4.783 1.00 89.12 260 SER A C 1
ATOM 2142 O O . SER A 1 260 ? 11.132 13.533 -3.792 1.00 89.12 260 SER A O 1
ATOM 2144 N N . ILE A 1 261 ? 11.893 15.444 -4.700 1.00 92.50 261 ILE A N 1
ATOM 2145 C CA . ILE A 1 261 ? 12.409 16.020 -3.444 1.00 92.50 261 ILE A CA 1
ATOM 2146 C C . ILE A 1 261 ? 11.259 16.277 -2.461 1.00 92.50 261 ILE A C 1
ATOM 2148 O O . ILE A 1 261 ? 11.317 15.841 -1.308 1.00 92.50 261 ILE A O 1
ATOM 2152 N N . ARG A 1 262 ? 10.172 16.899 -2.928 1.00 91.62 262 ARG A N 1
ATOM 2153 C CA . ARG A 1 262 ? 8.957 17.130 -2.138 1.00 91.62 262 ARG A CA 1
ATOM 2154 C C . ARG A 1 262 ? 8.403 15.827 -1.569 1.00 91.62 262 ARG A C 1
ATOM 2156 O O . ARG A 1 262 ? 8.153 15.726 -0.370 1.00 91.62 262 ARG A O 1
ATOM 2163 N N . ARG A 1 263 ? 8.240 14.800 -2.407 1.00 92.44 263 ARG A N 1
ATOM 2164 C CA . ARG A 1 263 ? 7.710 13.490 -2.002 1.00 92.44 263 ARG A CA 1
ATOM 2165 C C . ARG A 1 263 ? 8.596 12.807 -0.964 1.00 92.44 263 ARG A C 1
ATOM 2167 O O . ARG A 1 263 ? 8.054 12.223 -0.029 1.00 92.44 263 ARG A O 1
ATOM 2174 N N . ARG A 1 264 ? 9.927 12.908 -1.075 1.00 94.75 264 ARG A N 1
ATOM 2175 C CA . ARG A 1 264 ? 10.854 12.428 -0.034 1.00 94.75 264 ARG A CA 1
ATOM 2176 C C . ARG A 1 264 ? 10.545 13.080 1.312 1.00 94.75 264 ARG A C 1
ATOM 2178 O O . ARG A 1 264 ? 10.377 12.373 2.302 1.00 94.75 264 ARG A O 1
ATOM 2185 N N . HIS A 1 265 ? 10.450 14.408 1.342 1.00 95.31 265 HIS A N 1
ATOM 2186 C CA . HIS A 1 265 ? 10.156 15.145 2.569 1.00 95.31 265 HIS A CA 1
ATOM 2187 C C . HIS A 1 265 ? 8.787 14.785 3.152 1.00 95.31 265 HIS A C 1
ATOM 2189 O O . HIS A 1 265 ? 8.677 14.608 4.360 1.00 95.31 265 HIS A O 1
ATOM 2195 N N . LEU A 1 266 ? 7.769 14.564 2.316 1.00 93.44 266 LEU A N 1
ATOM 2196 C CA . LEU A 1 266 ? 6.469 14.078 2.785 1.00 93.44 266 LEU A CA 1
ATOM 2197 C C . LEU A 1 266 ? 6.570 12.696 3.447 1.00 93.44 266 LEU A C 1
ATOM 2199 O O . LEU A 1 266 ? 6.037 12.510 4.540 1.00 93.44 266 LEU A O 1
ATOM 2203 N N . TYR A 1 267 ? 7.274 11.736 2.837 1.00 96.25 267 TYR A N 1
ATOM 2204 C CA . TYR A 1 267 ? 7.466 10.417 3.451 1.00 96.25 267 TYR A CA 1
ATOM 2205 C C . TYR A 1 267 ? 8.270 10.490 4.752 1.00 96.25 267 TYR A C 1
ATOM 2207 O O . TYR A 1 267 ? 7.907 9.824 5.721 1.00 96.25 267 TYR A O 1
ATOM 2215 N N . LEU A 1 268 ? 9.322 11.310 4.807 1.00 96.56 268 LEU A N 1
ATOM 2216 C CA . LEU A 1 268 ? 10.114 11.520 6.020 1.00 96.56 268 LEU A CA 1
ATOM 2217 C C . LEU A 1 268 ? 9.299 12.194 7.130 1.00 96.56 268 LEU A C 1
ATOM 2219 O O . LEU A 1 268 ? 9.332 11.729 8.268 1.00 96.56 268 LEU A O 1
ATOM 2223 N N . GLY A 1 269 ? 8.522 13.231 6.808 1.00 94.88 269 GLY A N 1
ATOM 2224 C CA . GLY A 1 269 ? 7.639 13.914 7.755 1.00 94.88 269 GLY A CA 1
ATOM 2225 C C . GLY A 1 269 ? 6.576 12.974 8.320 1.00 94.88 269 GLY A C 1
ATOM 2226 O O . GLY A 1 269 ? 6.414 12.870 9.534 1.00 94.88 269 GLY A O 1
ATOM 2227 N N . LEU A 1 270 ? 5.925 12.189 7.456 1.00 93.94 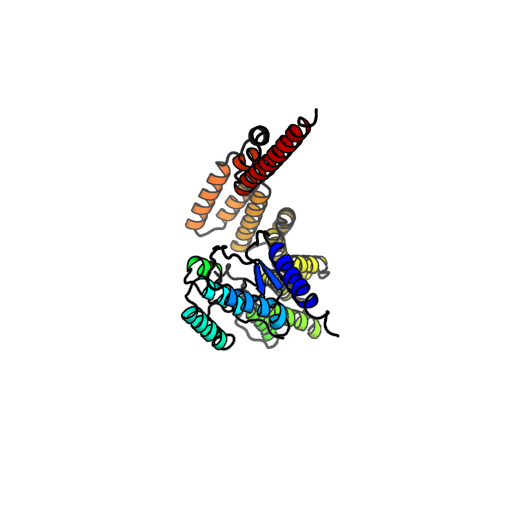270 LEU A N 1
ATOM 2228 C CA . LEU A 1 270 ? 4.954 11.174 7.874 1.00 93.94 270 LEU A CA 1
ATOM 2229 C C . LEU A 1 270 ? 5.591 10.053 8.707 1.00 93.94 270 LEU A C 1
ATOM 2231 O O . LEU A 1 270 ? 4.975 9.593 9.666 1.00 93.94 270 LEU A O 1
ATOM 2235 N N . SER A 1 271 ? 6.806 9.617 8.367 1.00 96.12 271 SER A N 1
ATOM 2236 C CA . SER A 1 271 ? 7.548 8.607 9.138 1.00 96.12 271 SER A CA 1
ATOM 2237 C C . SER A 1 271 ? 7.871 9.123 10.541 1.00 96.12 271 SER A C 1
ATOM 2239 O O . SER A 1 271 ? 7.562 8.463 11.531 1.00 96.12 271 SER A O 1
ATOM 2241 N N . ASN A 1 272 ? 8.401 10.344 10.637 1.00 95.56 272 ASN A N 1
ATOM 2242 C CA . ASN A 1 272 ? 8.712 11.003 11.905 1.00 95.56 272 ASN A CA 1
ATOM 2243 C C . ASN A 1 272 ? 7.458 11.228 12.758 1.00 95.56 272 ASN A C 1
ATOM 2245 O O . ASN A 1 272 ? 7.468 10.941 13.954 1.00 95.56 272 ASN A O 1
ATOM 2249 N N . LEU A 1 273 ? 6.341 11.633 12.143 1.00 91.69 273 LEU A N 1
ATOM 2250 C CA . LEU A 1 273 ? 5.052 11.755 12.827 1.00 91.69 273 LEU A CA 1
ATOM 2251 C C . LEU A 1 273 ? 4.619 10.430 13.465 1.00 91.69 273 LEU A C 1
ATOM 2253 O O . LEU A 1 273 ? 4.145 10.411 14.600 1.00 91.69 273 LEU A O 1
ATOM 2257 N N . LYS A 1 274 ? 4.777 9.317 12.741 1.00 91.38 274 LYS A N 1
ATOM 2258 C CA . LYS A 1 274 ? 4.416 7.979 13.227 1.00 91.38 274 LYS A CA 1
ATOM 2259 C C . LYS A 1 274 ? 5.338 7.481 14.337 1.00 91.38 274 LYS A C 1
ATOM 2261 O O . LYS A 1 274 ? 4.866 6.770 15.220 1.00 91.38 274 LYS A O 1
ATOM 2266 N N . MET A 1 275 ? 6.606 7.882 14.321 1.00 92.81 275 MET A N 1
ATOM 2267 C CA . MET A 1 275 ? 7.572 7.597 15.388 1.00 92.81 275 MET A CA 1
ATOM 2268 C C . MET A 1 275 ? 7.442 8.547 16.593 1.00 92.81 275 MET A C 1
ATOM 2270 O O . MET A 1 275 ? 7.980 8.263 17.660 1.00 92.81 275 MET A O 1
ATOM 2274 N N . GLY A 1 276 ? 6.688 9.645 16.460 1.00 89.19 276 GLY A N 1
ATOM 2275 C CA . GLY A 1 276 ? 6.484 10.643 17.513 1.00 89.19 276 GLY A CA 1
ATOM 2276 C C . GLY A 1 276 ? 7.541 11.752 17.554 1.00 89.19 276 GLY A C 1
ATOM 2277 O O . GLY A 1 276 ? 7.548 12.543 18.496 1.00 89.19 276 GLY A O 1
ATOM 2278 N N . TYR A 1 277 ? 8.407 11.844 16.544 1.00 92.69 277 TYR A N 1
ATOM 2279 C CA . TYR A 1 277 ? 9.421 12.891 16.405 1.00 92.69 277 TYR A CA 1
ATOM 2280 C C . TYR A 1 277 ? 8.800 14.144 15.773 1.00 92.69 277 TYR A C 1
ATOM 2282 O O . TYR A 1 277 ? 8.905 14.384 14.570 1.00 92.69 277 TYR A O 1
ATOM 2290 N N . LEU A 1 278 ? 8.077 14.917 16.590 1.00 90.25 278 LEU A N 1
ATOM 2291 C CA . LEU A 1 278 ? 7.271 16.045 16.112 1.00 90.25 278 LEU A CA 1
ATOM 2292 C C . LEU A 1 278 ? 8.114 17.177 15.510 1.00 90.25 278 LEU A C 1
ATOM 2294 O O . LEU A 1 278 ? 7.727 17.707 14.472 1.00 90.25 278 LEU A O 1
ATOM 2298 N N . ASP A 1 279 ? 9.274 17.490 16.087 1.00 91.12 279 ASP A N 1
ATOM 2299 C CA . ASP A 1 279 ? 10.140 18.564 15.582 1.00 91.12 279 ASP A CA 1
ATOM 2300 C C . ASP A 1 279 ? 10.663 18.242 14.171 1.00 91.12 279 ASP A C 1
ATOM 2302 O O . ASP A 1 279 ? 10.488 19.030 13.241 1.00 91.12 279 ASP A O 1
ATOM 2306 N N . ASN A 1 280 ? 11.194 17.030 13.971 1.00 93.62 280 ASN A N 1
ATOM 2307 C CA . ASN A 1 280 ? 11.634 16.543 12.657 1.00 93.62 280 ASN A CA 1
ATOM 2308 C C . ASN A 1 280 ? 10.473 16.478 11.652 1.00 93.62 280 ASN A C 1
ATOM 2310 O O . ASN A 1 280 ? 10.633 16.779 10.469 1.00 93.62 280 ASN A O 1
ATOM 2314 N N . CYS A 1 281 ? 9.286 16.077 12.115 1.00 93.31 281 CYS A N 1
ATOM 2315 C CA . CYS A 1 281 ? 8.075 16.047 11.302 1.00 93.31 281 CYS A CA 1
ATOM 2316 C C . CYS A 1 281 ? 7.730 17.441 10.756 1.00 93.31 281 CYS A C 1
ATOM 2318 O O . CYS A 1 281 ? 7.497 17.580 9.555 1.00 93.31 281 CYS A O 1
ATOM 2320 N N . VAL A 1 282 ? 7.717 18.462 11.619 1.00 92.69 282 VAL A N 1
ATOM 2321 C CA . VAL A 1 282 ? 7.455 19.854 11.225 1.00 92.69 282 VAL A CA 1
ATOM 2322 C C . VAL A 1 282 ? 8.507 20.334 10.226 1.00 92.69 282 VAL A C 1
ATOM 2324 O O . VAL A 1 282 ? 8.134 20.769 9.138 1.00 92.69 282 VAL A O 1
ATOM 2327 N N . GLN A 1 283 ? 9.796 20.139 10.523 1.00 94.38 283 GLN A N 1
ATOM 2328 C CA . GLN A 1 283 ? 10.894 20.523 9.625 1.00 94.38 283 GLN A CA 1
ATOM 2329 C C . GLN A 1 283 ? 10.746 19.913 8.226 1.00 94.38 283 GLN A C 1
ATOM 2331 O O . GLN A 1 283 ? 10.942 20.582 7.212 1.00 94.38 283 GLN A O 1
ATOM 2336 N N . HIS A 1 284 ? 10.377 18.633 8.141 1.00 95.62 284 HIS A N 1
ATOM 2337 C CA . HIS A 1 284 ? 10.182 17.976 6.854 1.00 95.62 284 HIS A CA 1
ATOM 2338 C C . HIS A 1 284 ? 8.944 18.473 6.103 1.00 95.62 284 HIS A C 1
ATOM 2340 O O . HIS A 1 284 ? 9.004 18.591 4.881 1.00 95.62 284 HIS A O 1
ATOM 2346 N N . PHE A 1 285 ? 7.837 18.789 6.779 1.00 93.38 285 PHE A N 1
ATOM 2347 C CA . PHE A 1 285 ? 6.676 19.362 6.095 1.00 93.38 285 PHE A CA 1
ATOM 2348 C C . PHE A 1 285 ? 6.922 20.794 5.611 1.00 93.38 285 PHE A C 1
ATOM 2350 O O . PHE A 1 285 ? 6.518 21.129 4.497 1.00 93.38 285 PHE A O 1
ATOM 2357 N N . GLU A 1 286 ? 7.640 21.608 6.383 1.00 92.69 286 GLU A N 1
ATOM 2358 C CA . GLU A 1 286 ? 8.083 22.937 5.949 1.00 92.69 286 GLU A CA 1
ATOM 2359 C C . GLU A 1 286 ? 9.003 22.842 4.727 1.00 92.69 286 GLU A C 1
ATOM 2361 O O . GLU A 1 286 ? 8.769 23.519 3.725 1.00 92.69 286 GLU A O 1
ATOM 2366 N N . ALA A 1 287 ? 9.982 21.929 4.751 1.00 93.62 287 ALA A N 1
ATOM 2367 C CA . ALA A 1 287 ? 10.846 21.663 3.603 1.00 93.62 287 ALA A CA 1
ATOM 2368 C C . ALA A 1 287 ? 10.048 21.184 2.378 1.00 93.62 287 ALA A C 1
ATOM 2370 O O . ALA A 1 287 ? 10.304 21.632 1.265 1.00 93.62 287 ALA A O 1
ATOM 2371 N N . ALA A 1 288 ? 9.038 20.323 2.555 1.00 92.25 288 ALA A N 1
ATOM 2372 C CA . ALA A 1 288 ? 8.171 19.894 1.456 1.00 92.25 288 ALA A CA 1
ATOM 2373 C C . ALA A 1 288 ? 7.387 21.066 0.835 1.00 92.25 288 ALA A C 1
ATOM 2375 O O . ALA A 1 288 ? 7.216 21.110 -0.386 1.00 92.25 288 ALA A O 1
ATOM 2376 N N . ASN A 1 289 ? 6.925 22.021 1.648 1.00 90.62 289 ASN A N 1
ATOM 2377 C CA . ASN A 1 289 ? 6.179 23.186 1.172 1.00 90.62 289 ASN A CA 1
ATOM 2378 C C . ASN A 1 289 ? 7.019 24.113 0.283 1.00 90.62 289 ASN A C 1
ATOM 2380 O O . ASN A 1 289 ? 6.466 24.693 -0.647 1.00 90.62 289 ASN A O 1
ATOM 2384 N N . GLN A 1 290 ? 8.338 24.195 0.493 1.00 90.06 290 GLN A N 1
ATOM 2385 C CA . GLN A 1 290 ? 9.240 24.999 -0.349 1.00 90.06 290 GLN A CA 1
ATOM 2386 C C . GLN A 1 290 ? 9.255 24.551 -1.820 1.00 90.06 290 GLN A C 1
ATOM 2388 O O . GLN A 1 290 ? 9.526 25.353 -2.709 1.00 90.06 290 GLN A O 1
ATOM 2393 N N . PHE A 1 291 ? 8.941 23.280 -2.087 1.00 87.62 291 PHE A N 1
ATOM 2394 C CA . PHE A 1 291 ? 8.920 22.695 -3.432 1.00 87.62 291 PHE A CA 1
ATOM 2395 C C . PHE A 1 291 ? 7.504 22.555 -4.007 1.00 87.62 291 PHE A C 1
ATOM 2397 O O . PHE A 1 291 ? 7.309 21.881 -5.019 1.00 87.62 291 PHE A O 1
ATOM 2404 N N . ASN A 1 292 ? 6.492 23.128 -3.354 1.00 81.56 292 ASN A N 1
ATOM 2405 C CA . ASN A 1 292 ? 5.105 23.001 -3.772 1.00 81.56 292 ASN A CA 1
ATOM 2406 C C . ASN A 1 292 ? 4.627 24.277 -4.468 1.00 81.56 292 ASN A C 1
ATOM 2408 O O . ASN A 1 292 ? 4.598 25.347 -3.872 1.00 81.56 292 ASN A O 1
ATOM 2412 N N . THR A 1 293 ? 4.205 24.152 -5.723 1.00 77.44 293 THR A N 1
ATOM 2413 C CA . THR A 1 293 ? 3.694 25.281 -6.515 1.00 77.44 293 THR A CA 1
ATOM 2414 C C . THR A 1 293 ? 2.210 25.559 -6.273 1.00 77.44 293 THR A C 1
ATOM 2416 O O . THR A 1 293 ? 1.709 26.606 -6.671 1.00 77.44 293 THR A O 1
ATOM 2419 N N . ASN A 1 294 ? 1.487 24.639 -5.622 1.00 83.88 294 ASN A N 1
ATOM 2420 C CA . ASN A 1 294 ? 0.060 24.787 -5.354 1.00 83.88 294 ASN A CA 1
ATOM 2421 C C . ASN A 1 294 ? -0.185 25.393 -3.963 1.00 83.88 294 ASN A C 1
ATOM 2423 O O . ASN A 1 294 ? -0.086 24.706 -2.941 1.00 83.88 294 ASN A O 1
ATOM 2427 N N . GLU A 1 295 ? -0.574 26.667 -3.949 1.00 83.94 295 GLU A N 1
ATOM 2428 C CA . GLU A 1 295 ? -0.837 27.457 -2.742 1.00 83.94 295 GLU A CA 1
ATOM 2429 C C . GLU A 1 295 ? -1.913 26.840 -1.831 1.00 83.94 295 GLU A C 1
ATOM 2431 O O . GLU A 1 295 ? -1.766 26.833 -0.609 1.00 83.94 295 GLU A O 1
ATOM 2436 N N . GLN A 1 296 ? -2.959 26.222 -2.395 1.00 83.88 296 GLN A N 1
ATOM 2437 C CA . GLN A 1 296 ? -4.004 25.567 -1.595 1.00 83.88 296 GLN A CA 1
ATOM 2438 C C . GLN A 1 296 ? -3.445 24.394 -0.784 1.00 83.88 296 GLN A C 1
ATOM 2440 O O . GLN A 1 296 ? -3.827 24.187 0.370 1.00 83.88 296 GLN A O 1
ATOM 2445 N N . ILE A 1 297 ? -2.531 23.623 -1.379 1.00 80.38 297 ILE A N 1
ATOM 2446 C CA . ILE A 1 297 ? -1.896 22.494 -0.698 1.00 80.38 297 ILE A CA 1
ATOM 2447 C C . ILE A 1 297 ? -0.958 23.013 0.394 1.00 80.38 297 ILE A C 1
ATOM 2449 O O . ILE A 1 297 ? -0.980 22.473 1.495 1.00 80.38 297 ILE A O 1
ATOM 2453 N N . VAL A 1 298 ? -0.187 24.072 0.127 1.00 83.19 298 VAL A N 1
ATOM 2454 C CA . VAL A 1 298 ? 0.697 24.699 1.127 1.00 83.19 298 VAL A CA 1
ATOM 2455 C C . VAL A 1 298 ? -0.100 25.184 2.340 1.00 83.19 298 VAL A C 1
ATOM 2457 O O . VAL A 1 298 ? 0.244 24.838 3.470 1.00 83.19 298 VAL A O 1
ATOM 2460 N N . ASN A 1 299 ? -1.206 25.898 2.116 1.00 85.75 299 ASN A N 1
ATOM 2461 C CA . ASN A 1 299 ? -2.067 26.397 3.191 1.00 85.75 299 ASN A CA 1
ATOM 2462 C C . ASN A 1 299 ? -2.622 25.258 4.052 1.00 85.75 299 ASN A C 1
ATOM 2464 O O . ASN A 1 299 ? -2.563 25.319 5.280 1.00 85.75 299 ASN A O 1
ATOM 2468 N N . LYS A 1 300 ? -3.076 24.174 3.415 1.00 86.19 300 LYS A N 1
ATOM 2469 C CA . LYS A 1 300 ? -3.561 22.988 4.126 1.00 86.19 300 LYS A CA 1
ATOM 2470 C C . LYS A 1 300 ? -2.454 22.283 4.912 1.00 86.19 300 LYS A C 1
ATOM 2472 O O . LYS A 1 300 ? -2.688 21.844 6.034 1.00 86.19 300 LYS A O 1
ATOM 2477 N N . THR A 1 301 ? -1.244 22.182 4.362 1.00 83.69 301 THR A N 1
ATOM 2478 C CA . THR A 1 301 ? -0.093 21.624 5.087 1.00 83.69 301 THR A CA 1
ATOM 2479 C C . THR A 1 301 ? 0.255 22.481 6.305 1.00 83.69 301 THR A C 1
ATOM 2481 O O . THR A 1 301 ? 0.497 21.932 7.375 1.00 83.69 301 THR A O 1
ATOM 2484 N N . ASN A 1 302 ? 0.224 23.811 6.183 1.00 86.75 302 ASN A N 1
ATOM 2485 C CA . ASN A 1 302 ? 0.485 24.729 7.296 1.00 86.75 302 ASN A CA 1
ATOM 2486 C C . ASN A 1 302 ? -0.573 24.623 8.404 1.00 86.75 302 ASN A C 1
ATOM 2488 O O . ASN A 1 302 ? -0.231 24.657 9.585 1.00 86.75 302 ASN A O 1
ATOM 2492 N N . GLU A 1 303 ? -1.845 24.431 8.048 1.00 89.00 303 GLU A N 1
ATOM 2493 C CA . GLU A 1 303 ? -2.913 24.136 9.011 1.00 89.00 303 GLU A CA 1
ATOM 2494 C C . GLU A 1 303 ? -2.664 22.805 9.743 1.00 89.00 303 GLU A C 1
ATOM 2496 O O . GLU A 1 303 ? -2.818 22.702 10.961 1.00 89.00 303 GLU A O 1
ATOM 2501 N N . VAL A 1 304 ? -2.208 21.776 9.024 1.00 85.81 304 VAL A N 1
ATOM 2502 C CA . VAL A 1 304 ? -1.825 20.503 9.645 1.00 85.81 304 VAL A CA 1
ATOM 2503 C C . VAL A 1 304 ? -0.634 20.696 10.588 1.00 85.81 304 VAL A C 1
ATOM 2505 O O . VAL A 1 304 ? -0.688 20.220 11.721 1.00 85.81 304 VAL A O 1
ATOM 2508 N N . ILE A 1 305 ? 0.406 21.427 10.178 1.00 87.50 305 ILE A N 1
ATOM 2509 C CA . ILE A 1 305 ? 1.572 21.742 11.019 1.00 87.50 305 ILE A CA 1
ATOM 2510 C C . ILE A 1 305 ? 1.136 22.470 12.297 1.00 87.50 305 ILE A C 1
ATOM 2512 O O . ILE A 1 305 ? 1.501 22.045 13.394 1.00 87.50 305 ILE A O 1
ATOM 2516 N N . SER A 1 306 ? 0.307 23.512 12.186 1.00 88.12 306 SER A N 1
ATOM 2517 C CA . SER A 1 306 ? -0.164 24.269 13.351 1.00 88.12 306 SER A CA 1
ATOM 2518 C C . SER A 1 306 ? -0.985 23.393 14.299 1.00 88.12 306 SER A C 1
ATOM 2520 O O . SER A 1 306 ? -0.805 23.466 15.515 1.00 88.12 306 SER A O 1
ATOM 2522 N N . SER A 1 307 ? -1.801 22.481 13.761 1.00 86.56 307 SER A N 1
ATOM 2523 C CA . SER A 1 307 ? -2.536 21.500 14.563 1.00 86.56 307 SER A CA 1
ATOM 2524 C C . SER A 1 307 ? -1.616 20.504 15.286 1.00 86.56 307 SER A C 1
ATOM 2526 O O . SER A 1 307 ? -1.913 20.110 16.416 1.00 86.56 307 SER A O 1
ATOM 2528 N N . ILE A 1 308 ? -0.486 20.120 14.675 1.00 84.00 308 ILE A N 1
ATOM 2529 C CA . ILE A 1 308 ? 0.521 19.243 15.283 1.00 84.00 308 ILE A CA 1
ATOM 2530 C C . ILE A 1 308 ? 1.220 19.972 16.432 1.00 84.00 308 ILE A C 1
ATOM 2532 O O . ILE A 1 308 ? 1.310 19.417 17.525 1.00 84.00 308 ILE A O 1
ATOM 2536 N N . ILE A 1 309 ? 1.644 21.220 16.214 1.00 84.88 309 ILE A N 1
ATOM 2537 C CA . ILE A 1 309 ? 2.316 22.052 17.224 1.00 84.88 309 ILE A CA 1
ATOM 2538 C C . ILE A 1 309 ? 1.383 22.339 18.408 1.00 84.88 309 ILE A C 1
ATOM 2540 O O . ILE A 1 309 ? 1.785 22.244 19.567 1.00 84.88 309 ILE A O 1
ATOM 2544 N N . ALA A 1 310 ? 0.111 22.642 18.140 1.00 85.69 310 ALA A N 1
ATOM 2545 C CA . ALA A 1 310 ? -0.883 22.910 19.177 1.00 85.69 310 ALA A CA 1
ATOM 2546 C C . ALA A 1 310 ? -1.241 21.665 20.013 1.00 85.69 310 ALA A C 1
ATOM 2548 O O . ALA A 1 310 ? -1.855 21.775 21.083 1.00 85.69 310 ALA A O 1
ATOM 2549 N N . ARG A 1 311 ? -0.885 20.461 19.547 1.00 79.31 311 ARG A N 1
ATOM 2550 C CA . ARG A 1 311 ? -1.261 19.211 20.198 1.00 79.31 311 ARG A CA 1
ATOM 2551 C C . ARG A 1 311 ? -0.419 18.972 21.447 1.00 79.31 311 ARG A C 1
ATOM 2553 O O . ARG A 1 311 ? 0.708 18.492 21.390 1.00 79.31 311 ARG A O 1
ATOM 2560 N N . LYS A 1 312 ? -1.019 19.194 22.615 1.00 73.38 312 LYS A N 1
ATOM 2561 C CA . LYS A 1 312 ? -0.409 18.795 23.889 1.00 73.38 312 LYS A CA 1
ATOM 2562 C C . LYS A 1 312 ? -0.478 17.270 24.066 1.00 73.38 312 LYS A C 1
ATOM 2564 O O . LYS A 1 312 ? -1.560 16.692 23.899 1.00 73.38 312 LYS A O 1
ATOM 2569 N N . PRO A 1 313 ? 0.632 16.596 24.422 1.00 72.06 313 PRO A N 1
ATOM 2570 C CA . PRO A 1 313 ? 0.591 15.179 24.752 1.00 72.06 313 PRO A CA 1
ATOM 2571 C C . PRO A 1 313 ? -0.310 14.964 25.972 1.00 72.06 313 PRO A C 1
ATOM 2573 O O . PRO A 1 313 ? -0.265 15.717 26.946 1.00 72.06 313 PRO A O 1
ATOM 2576 N N . LYS A 1 314 ? -1.150 13.927 25.923 1.00 78.62 314 LYS A N 1
ATOM 2577 C CA . LYS A 1 314 ? -1.958 13.528 27.080 1.00 78.62 314 LYS A CA 1
ATOM 2578 C C . LYS A 1 314 ? -1.035 13.061 28.211 1.00 78.62 314 LYS A C 1
ATOM 2580 O O . LYS A 1 314 ? -0.019 12.413 27.961 1.00 78.62 314 LYS A O 1
ATOM 2585 N N . SER A 1 315 ? -1.385 13.382 29.454 1.00 86.31 315 SER A N 1
ATOM 2586 C CA . SER A 1 315 ? -0.550 13.065 30.616 1.00 86.31 315 SER A CA 1
ATOM 2587 C C . SER A 1 315 ? -0.470 11.554 30.834 1.00 86.31 315 SER A C 1
ATOM 2589 O O . SER A 1 315 ? -1.483 10.898 31.082 1.00 86.31 315 SER A O 1
ATOM 2591 N N . LYS A 1 316 ? 0.749 11.002 30.780 1.00 86.88 316 LYS A N 1
ATOM 2592 C CA . LYS A 1 316 ? 1.007 9.581 31.071 1.00 86.88 316 LYS A CA 1
ATOM 2593 C C . LYS A 1 316 ? 0.667 9.234 32.524 1.00 86.88 316 LYS A C 1
ATOM 2595 O O . LYS A 1 316 ? 0.117 8.170 32.779 1.00 86.88 316 LYS A O 1
ATOM 2600 N N . VAL A 1 317 ? 0.931 10.153 33.458 1.00 89.56 317 VAL A N 1
ATOM 2601 C CA . VAL A 1 317 ? 0.611 9.980 34.885 1.00 89.56 317 VAL A CA 1
ATOM 2602 C C . VAL A 1 317 ? -0.898 9.911 35.088 1.00 89.56 317 VAL A C 1
ATOM 2604 O O . VAL A 1 317 ? -1.385 9.001 35.747 1.00 89.56 317 VAL A O 1
ATOM 2607 N N . LEU A 1 318 ? -1.652 10.819 34.460 1.00 90.19 318 LEU A N 1
ATOM 2608 C CA . LEU A 1 318 ? -3.111 10.810 34.560 1.00 90.19 318 LEU A CA 1
ATOM 2609 C C . LEU A 1 318 ? -3.714 9.553 33.918 1.00 90.19 318 LEU A C 1
ATOM 2611 O O . LEU A 1 318 ? -4.642 8.976 34.475 1.00 90.19 318 LEU A O 1
ATOM 2615 N N . ALA A 1 319 ? -3.158 9.092 32.792 1.00 87.25 319 ALA A N 1
ATOM 2616 C CA . ALA A 1 319 ? -3.542 7.815 32.190 1.00 87.25 319 ALA A CA 1
ATOM 2617 C C . ALA A 1 319 ? -3.296 6.633 33.147 1.00 87.25 319 ALA A C 1
ATOM 2619 O O . ALA A 1 319 ? -4.145 5.750 33.251 1.00 87.25 319 ALA A O 1
ATOM 2620 N N . GLY A 1 320 ? -2.168 6.646 33.867 1.00 88.12 320 GLY A N 1
ATOM 2621 C CA . GLY A 1 320 ? -1.834 5.663 34.898 1.00 88.12 320 GLY A CA 1
ATOM 2622 C C . GLY A 1 320 ? -2.805 5.698 36.079 1.00 88.12 320 GLY A C 1
ATOM 2623 O O . GLY A 1 320 ? -3.354 4.663 36.440 1.00 88.12 320 GLY A O 1
ATOM 2624 N N . ILE A 1 321 ? -3.116 6.876 36.622 1.00 95.12 321 ILE A N 1
ATOM 2625 C CA . ILE A 1 321 ? -4.102 7.020 37.708 1.00 95.12 321 ILE A CA 1
ATOM 2626 C C . ILE A 1 321 ? -5.484 6.526 37.257 1.00 95.12 321 ILE A C 1
ATOM 2628 O O . ILE A 1 321 ? -6.131 5.751 37.955 1.00 95.12 321 ILE A O 1
ATOM 2632 N N . LEU A 1 322 ? -5.926 6.914 36.059 1.00 91.56 322 LEU A N 1
ATOM 2633 C CA . LEU A 1 322 ? -7.211 6.475 35.510 1.00 91.56 322 LEU A CA 1
ATOM 2634 C C . LEU A 1 322 ? -7.243 4.975 35.187 1.00 91.56 322 LEU A C 1
ATOM 2636 O O . LEU A 1 322 ? -8.329 4.410 35.097 1.00 91.56 322 LEU A O 1
ATOM 2640 N N . SER A 1 323 ? -6.091 4.315 35.030 1.00 88.25 323 SER A N 1
ATOM 2641 C CA . SER A 1 323 ? -6.025 2.866 34.801 1.00 88.25 323 SER A CA 1
ATOM 2642 C C . SER A 1 323 ? -6.394 2.021 36.026 1.00 88.25 323 SER A C 1
ATOM 2644 O O . SER A 1 323 ? -6.695 0.843 35.858 1.00 88.25 323 SER A O 1
ATOM 2646 N N . ILE A 1 324 ? -6.448 2.622 37.226 1.00 89.56 324 ILE A N 1
ATOM 2647 C CA . ILE A 1 324 ? -6.965 1.975 38.447 1.00 89.56 324 ILE A CA 1
ATOM 2648 C C . ILE A 1 324 ? -8.414 1.520 38.241 1.00 89.56 324 ILE A C 1
ATOM 2650 O O . ILE A 1 324 ? -8.810 0.447 38.693 1.00 89.56 324 ILE A O 1
ATOM 2654 N N . PHE A 1 325 ? -9.204 2.318 37.520 1.00 87.81 325 PHE A N 1
ATOM 2655 C CA . PHE A 1 325 ? -10.541 1.926 37.104 1.00 87.81 325 PHE A CA 1
ATOM 2656 C C . PHE A 1 325 ? -10.448 1.103 35.814 1.00 87.81 325 PHE A C 1
ATOM 2658 O O . PHE A 1 325 ? -9.869 1.587 34.834 1.00 87.81 325 PHE A O 1
ATOM 2665 N N . PRO A 1 326 ? -11.035 -0.108 35.760 1.00 87.38 326 PRO A N 1
ATOM 2666 C CA . PRO A 1 326 ? -11.039 -0.925 34.553 1.00 87.38 326 PRO A CA 1
ATOM 2667 C C . PRO A 1 326 ? -11.482 -0.135 33.316 1.00 87.38 326 PRO A C 1
ATOM 2669 O O . PRO A 1 326 ? -12.586 0.401 33.264 1.00 87.38 326 PRO A O 1
ATOM 2672 N N . GLY A 1 327 ? -10.598 -0.028 32.324 1.00 84.62 327 GLY A N 1
ATOM 2673 C CA . GLY A 1 327 ? -10.845 0.728 31.094 1.00 84.62 327 GLY A CA 1
ATOM 2674 C C . GLY A 1 327 ? -10.626 2.248 31.167 1.00 84.62 327 GLY A C 1
ATOM 2675 O O . GLY A 1 327 ? -10.554 2.879 30.112 1.00 84.62 327 GLY A O 1
ATOM 2676 N N . GLY A 1 328 ? -10.444 2.853 32.345 1.00 91.00 328 GLY A N 1
ATOM 2677 C CA . GLY A 1 328 ? -10.322 4.310 32.505 1.00 91.00 328 GLY A CA 1
ATOM 2678 C C . GLY A 1 328 ? -9.091 4.910 31.811 1.00 91.00 328 GLY A C 1
ATOM 2679 O O . GLY A 1 328 ? -9.197 5.920 31.112 1.00 91.00 328 GLY A O 1
ATOM 2680 N N . GLY A 1 329 ? -7.937 4.242 31.897 1.00 88.69 329 GLY A N 1
ATOM 2681 C CA . GLY A 1 329 ? -6.725 4.643 31.169 1.00 88.69 329 GLY A CA 1
ATOM 2682 C C . GLY A 1 329 ? -6.897 4.588 29.642 1.00 88.69 329 GLY A C 1
ATOM 2683 O O . GLY A 1 329 ? -6.529 5.530 28.936 1.00 88.69 329 GLY A O 1
ATOM 2684 N N . TYR A 1 330 ? -7.534 3.531 29.122 1.00 81.69 330 TYR A N 1
ATOM 2685 C CA . TYR A 1 330 ? -7.846 3.399 27.691 1.00 81.69 330 TYR A CA 1
ATOM 2686 C C . TYR A 1 330 ? -8.831 4.468 27.217 1.00 81.69 330 TYR A C 1
ATOM 2688 O O . TYR A 1 330 ? -8.667 5.020 26.126 1.00 81.69 330 TYR A O 1
ATOM 2696 N N . TRP A 1 331 ? -9.825 4.793 28.046 1.00 89.38 331 TRP A N 1
ATOM 2697 C CA . TRP A 1 331 ? -10.797 5.838 27.748 1.00 89.38 331 TRP A CA 1
ATOM 2698 C C . TRP A 1 331 ? -10.112 7.198 27.625 1.00 89.38 331 TRP A C 1
ATOM 2700 O O . TRP A 1 331 ? -10.295 7.902 26.630 1.00 89.38 331 TRP A O 1
ATOM 2710 N N . TYR A 1 332 ? -9.245 7.529 28.584 1.00 88.50 332 TYR A N 1
ATOM 2711 C CA . TYR A 1 332 ? -8.446 8.749 28.557 1.00 88.50 332 TYR A CA 1
ATOM 2712 C C . TYR A 1 332 ? -7.527 8.815 27.334 1.00 88.50 332 TYR A C 1
ATOM 2714 O O . TYR A 1 332 ? -7.452 9.854 26.675 1.00 88.50 332 TYR A O 1
ATOM 2722 N N . ALA A 1 333 ? -6.888 7.703 26.965 1.00 79.75 333 ALA A N 1
ATOM 2723 C CA . ALA A 1 333 ? -6.057 7.612 25.765 1.00 79.75 333 ALA A CA 1
ATOM 2724 C C . ALA A 1 333 ? -6.863 7.737 24.453 1.00 79.75 333 ALA A C 1
ATOM 2726 O O . ALA A 1 333 ? -6.300 8.104 23.425 1.00 79.75 333 ALA A O 1
ATOM 2727 N N . GLY A 1 334 ? -8.190 7.556 24.487 1.00 78.19 334 GLY A N 1
ATOM 2728 C CA . GLY A 1 334 ? -9.082 7.639 23.323 1.00 78.19 334 GLY A CA 1
ATOM 2729 C C . GLY A 1 334 ? -9.406 6.285 22.680 1.00 78.19 334 GLY A C 1
ATOM 2730 O O . GLY A 1 334 ? -10.112 6.239 21.674 1.00 78.19 334 GLY A O 1
ATOM 2731 N N . HIS A 1 335 ? -8.956 5.178 23.272 1.00 77.38 335 HIS A N 1
ATOM 2732 C CA . HIS A 1 335 ? -9.243 3.815 22.824 1.00 77.38 335 HIS A CA 1
ATOM 2733 C C . HIS A 1 335 ? -10.573 3.316 23.406 1.00 77.38 335 HIS A C 1
ATOM 2735 O O . HIS A 1 335 ? -10.605 2.456 24.286 1.00 77.38 335 HIS A O 1
ATOM 2741 N N . LYS A 1 336 ? -11.691 3.861 22.912 1.00 83.62 336 LYS A N 1
ATOM 2742 C CA . LYS A 1 336 ? -13.038 3.588 23.453 1.00 83.62 336 LYS A CA 1
ATOM 2743 C C . LYS A 1 336 ? -13.412 2.097 23.447 1.00 83.62 336 LYS A C 1
ATOM 2745 O O . LYS A 1 336 ? -13.950 1.605 24.431 1.00 83.62 336 LYS A O 1
ATOM 2750 N N . SER A 1 337 ? -13.084 1.366 22.378 1.00 60.03 337 SER A N 1
ATOM 2751 C CA . SER A 1 337 ? -13.378 -0.077 22.274 1.00 60.03 337 SER A CA 1
ATOM 2752 C C . SER A 1 337 ? -12.619 -0.904 23.322 1.00 60.03 337 SER A C 1
ATOM 2754 O O . SER A 1 337 ? -13.212 -1.711 24.043 1.00 60.03 337 SER A O 1
ATOM 2756 N N . SER A 1 338 ? -11.318 -0.640 23.477 1.00 70.81 338 SER A N 1
ATOM 2757 C CA . SER A 1 338 ? -10.479 -1.298 24.485 1.00 70.81 338 SER A CA 1
ATOM 2758 C C . SER A 1 338 ? -10.912 -0.941 25.906 1.00 70.81 338 SER A C 1
ATOM 2760 O O . SER A 1 338 ? -10.897 -1.801 26.782 1.00 70.81 338 SER A O 1
ATOM 2762 N N . ALA A 1 339 ? -11.355 0.300 26.131 1.00 80.62 339 ALA A N 1
ATOM 2763 C CA . ALA A 1 339 ? -11.895 0.738 27.413 1.00 80.62 339 ALA A CA 1
ATOM 2764 C C . ALA A 1 339 ? -13.152 -0.051 27.804 1.00 80.62 339 ALA A C 1
ATOM 2766 O O . ALA A 1 339 ? -13.207 -0.603 28.900 1.00 80.62 339 ALA A O 1
ATOM 2767 N N . ILE A 1 340 ? -14.121 -0.166 26.888 1.00 82.31 340 ILE A N 1
ATOM 2768 C CA . ILE A 1 340 ? -15.365 -0.918 27.111 1.00 82.31 340 ILE A CA 1
ATOM 2769 C C . ILE A 1 340 ? -15.064 -2.401 27.341 1.00 82.31 340 ILE A C 1
ATOM 2771 O O . ILE A 1 340 ? -15.564 -2.993 28.295 1.00 82.31 340 ILE A O 1
ATOM 2775 N N . THR A 1 341 ? -14.212 -2.994 26.502 1.00 73.44 341 THR A N 1
ATOM 2776 C CA . THR A 1 341 ? -13.816 -4.403 26.634 1.00 73.44 341 THR A CA 1
ATOM 2777 C C . THR A 1 341 ? -13.162 -4.668 27.989 1.00 73.44 341 THR A C 1
ATOM 2779 O O . THR A 1 341 ? -13.555 -5.594 28.695 1.00 73.44 341 THR A O 1
ATOM 2782 N N . SER A 1 342 ? -12.198 -3.830 28.379 1.00 80.56 342 SER A N 1
ATOM 2783 C CA . SER A 1 342 ? -11.500 -3.951 29.659 1.00 80.56 342 SER A CA 1
ATOM 2784 C C . SER A 1 342 ? -12.455 -3.803 30.843 1.00 80.56 342 SER A C 1
ATOM 2786 O O . SER A 1 342 ? -12.364 -4.583 31.787 1.00 80.56 342 SER A O 1
ATOM 2788 N N . PHE A 1 343 ? -13.394 -2.857 30.786 1.00 87.25 343 PHE A N 1
ATOM 2789 C CA . PHE A 1 343 ? -14.409 -2.695 31.822 1.00 87.25 343 PHE A CA 1
ATOM 2790 C C . PHE A 1 343 ? -15.268 -3.957 31.964 1.00 87.25 343 PHE A C 1
ATOM 2792 O O . PHE A 1 343 ? -15.311 -4.542 33.040 1.00 87.25 343 PHE A O 1
ATOM 2799 N N . ILE A 1 344 ? -15.860 -4.444 30.866 1.00 79.06 344 ILE A N 1
ATOM 2800 C CA . ILE A 1 344 ? -16.747 -5.618 30.875 1.00 79.06 344 ILE A CA 1
ATOM 2801 C C . ILE A 1 344 ? -16.033 -6.862 31.410 1.00 79.06 344 ILE A C 1
ATOM 2803 O O . ILE A 1 344 ? -16.564 -7.543 32.285 1.00 79.06 344 ILE A O 1
ATOM 2807 N N . VAL A 1 345 ? -14.835 -7.164 30.898 1.00 75.06 345 VAL A N 1
ATOM 2808 C CA . VAL A 1 345 ? -14.089 -8.366 31.298 1.00 75.06 345 VAL A CA 1
ATOM 2809 C C . VAL A 1 345 ? -13.757 -8.324 32.789 1.00 75.06 345 VAL A C 1
ATOM 2811 O O . VAL A 1 345 ? -14.000 -9.301 33.494 1.00 75.06 345 VAL A O 1
ATOM 2814 N N . ASN A 1 346 ? -13.269 -7.186 33.290 1.00 76.31 346 ASN A N 1
ATOM 2815 C CA . ASN A 1 346 ? -12.938 -7.043 34.707 1.00 76.31 346 ASN A CA 1
ATOM 2816 C C . ASN A 1 346 ? -14.185 -7.053 35.604 1.00 76.31 346 ASN A C 1
ATOM 2818 O O . ASN A 1 346 ? -14.150 -7.657 36.673 1.00 76.31 346 ASN A O 1
ATOM 2822 N N . SER A 1 347 ? -15.302 -6.454 35.176 1.00 81.94 347 SER A N 1
ATOM 2823 C CA . SER A 1 347 ? -16.571 -6.510 35.914 1.00 81.94 347 SER A CA 1
ATOM 2824 C C . SER A 1 347 ? -17.108 -7.936 36.024 1.00 81.94 347 SER A C 1
ATOM 2826 O O . SER A 1 347 ? -17.522 -8.349 37.106 1.00 81.94 347 SER A O 1
ATOM 2828 N N . LEU A 1 348 ? -17.068 -8.711 34.935 1.00 74.31 348 LEU A N 1
ATOM 2829 C CA . LEU A 1 348 ? -17.492 -10.113 34.938 1.00 74.31 348 LEU A CA 1
ATOM 2830 C C . LEU A 1 348 ? -16.597 -10.972 35.835 1.00 74.31 348 LEU A C 1
ATOM 2832 O O . LEU A 1 348 ? -17.105 -11.788 36.600 1.00 74.31 348 LEU A O 1
ATOM 2836 N N . LEU A 1 349 ? -15.278 -10.764 35.780 1.00 71.06 349 LEU A N 1
ATOM 2837 C CA . LEU A 1 349 ? -14.325 -11.488 36.621 1.00 71.06 349 LEU A CA 1
ATOM 2838 C C . LEU A 1 349 ? -14.518 -11.152 38.109 1.00 71.06 349 LEU A C 1
ATOM 2840 O O . LEU A 1 349 ? -14.528 -12.049 38.955 1.00 71.06 349 LEU A O 1
ATOM 2844 N N . GLY A 1 350 ? -14.743 -9.874 38.425 1.00 79.06 350 GLY A N 1
ATOM 2845 C CA . GLY A 1 350 ? -15.074 -9.420 39.775 1.00 79.06 350 GLY A CA 1
ATOM 2846 C C . GLY A 1 350 ? -16.378 -10.032 40.288 1.00 79.06 350 GLY A C 1
ATOM 2847 O O . GLY A 1 350 ? -16.408 -10.568 41.395 1.00 79.06 350 GLY A O 1
ATOM 2848 N N . PHE A 1 351 ? -17.430 -10.039 39.464 1.00 81.44 351 PHE A N 1
ATOM 2849 C CA . PHE A 1 351 ? -18.710 -10.665 39.801 1.00 81.44 351 PHE A CA 1
ATOM 2850 C C . PHE A 1 351 ? -18.567 -12.171 40.049 1.00 81.44 351 PHE A C 1
ATOM 2852 O O . PHE A 1 351 ? -19.028 -12.672 41.073 1.00 81.44 351 PHE A O 1
ATOM 2859 N N . ALA A 1 352 ? -17.870 -12.890 39.164 1.00 73.56 352 ALA A N 1
ATOM 2860 C CA . ALA A 1 352 ? -17.608 -14.317 39.332 1.00 73.56 352 ALA A CA 1
ATOM 2861 C C . ALA A 1 352 ? -16.841 -14.609 40.633 1.00 73.56 352 ALA A C 1
ATOM 2863 O O . ALA A 1 352 ? -17.184 -15.538 41.361 1.00 73.56 352 ALA A O 1
ATOM 2864 N N . THR A 1 353 ? -15.843 -13.784 40.964 1.00 75.69 353 THR A N 1
ATOM 2865 C CA . THR A 1 353 ? -15.058 -13.919 42.201 1.00 75.69 353 THR A CA 1
ATOM 2866 C C . THR A 1 353 ? -15.914 -13.678 43.446 1.00 75.69 353 THR A C 1
ATOM 2868 O O . THR A 1 353 ? -15.828 -14.442 44.406 1.00 75.69 353 THR A O 1
ATOM 2871 N N . TYR A 1 354 ? -16.779 -12.659 43.420 1.00 82.50 354 TYR A N 1
ATOM 2872 C CA . TYR A 1 354 ? -17.711 -12.352 44.507 1.00 82.50 354 TYR A CA 1
ATOM 2873 C C . TYR A 1 354 ? -18.720 -13.481 44.749 1.00 82.50 354 TYR A C 1
ATOM 2875 O O . TYR A 1 354 ? -18.923 -13.911 45.886 1.00 82.50 354 TYR A O 1
ATOM 2883 N N . VAL A 1 355 ? -19.327 -14.009 43.682 1.00 78.25 355 VAL A N 1
ATOM 2884 C CA . VAL A 1 355 ? -20.253 -15.147 43.784 1.00 78.25 355 VAL A CA 1
ATOM 2885 C C . VAL A 1 355 ? -19.540 -16.362 44.377 1.00 78.25 355 VAL A C 1
ATOM 2887 O O . VAL A 1 355 ? -20.079 -17.011 45.268 1.00 78.25 355 VAL A O 1
ATOM 2890 N N . ASN A 1 356 ? -18.303 -16.631 43.952 1.00 70.44 356 ASN A N 1
ATOM 2891 C CA . ASN A 1 356 ? -17.551 -17.793 44.419 1.00 70.44 356 ASN A CA 1
ATOM 2892 C C . ASN A 1 356 ? -17.075 -17.659 45.883 1.00 70.44 356 ASN A C 1
ATOM 2894 O O . ASN A 1 356 ? -16.992 -18.654 46.609 1.00 70.44 356 ASN A O 1
ATOM 2898 N N . SER A 1 357 ? -16.770 -16.440 46.349 1.00 69.50 357 SER A N 1
ATOM 2899 C CA . SER A 1 357 ? -16.406 -16.203 47.755 1.00 69.50 357 SER A CA 1
ATOM 2900 C C . SER A 1 357 ? -17.620 -16.289 48.682 1.00 69.50 357 SER A C 1
ATOM 2902 O O . SER A 1 357 ? -17.531 -16.873 49.759 1.00 69.50 357 SER A O 1
ATOM 2904 N N . THR A 1 358 ? -18.777 -15.793 48.239 1.00 68.44 358 THR A N 1
ATOM 2905 C CA . THR A 1 358 ? -20.026 -15.837 49.012 1.00 68.44 358 THR A CA 1
ATOM 2906 C C . THR A 1 358 ? -20.666 -17.227 49.034 1.00 68.44 358 THR A C 1
ATOM 2908 O O . THR A 1 358 ? -21.287 -17.593 50.032 1.00 68.44 358 THR A O 1
ATOM 2911 N N . SER A 1 359 ? -20.459 -18.058 48.004 1.00 55.88 359 SER A N 1
ATOM 2912 C CA . SER A 1 359 ? -20.922 -19.453 47.992 1.00 55.88 359 SER A CA 1
ATOM 2913 C C . SER A 1 359 ? -20.185 -20.369 48.977 1.00 55.88 359 SER A C 1
ATOM 2915 O O . SER A 1 359 ? -20.739 -21.393 49.370 1.00 55.88 359 SER A O 1
ATOM 2917 N N . LYS A 1 360 ? -18.971 -20.013 49.425 1.00 50.28 360 LYS A N 1
ATOM 2918 C CA . LYS A 1 360 ? -18.234 -20.785 50.444 1.00 50.28 360 LYS A CA 1
ATOM 2919 C C . LYS A 1 360 ? -18.747 -20.572 51.875 1.00 50.28 360 LYS A C 1
ATOM 2921 O O . LYS A 1 360 ? -18.518 -21.434 52.712 1.00 50.28 360 LYS A O 1
ATOM 2926 N N . CYS A 1 361 ? -19.494 -19.501 52.152 1.00 50.97 361 CYS A N 1
ATOM 2927 C CA . CYS A 1 361 ? -20.041 -19.219 53.489 1.00 50.97 361 CYS A CA 1
ATOM 2928 C C . CYS A 1 361 ? -21.405 -19.881 53.776 1.00 50.97 361 CYS A C 1
ATOM 2930 O O . CYS A 1 361 ? -22.037 -19.545 54.771 1.00 50.97 361 CYS A O 1
ATOM 2932 N N . LYS A 1 362 ? -21.889 -20.797 52.924 1.00 49.81 362 LYS A N 1
ATOM 2933 C CA . LYS A 1 362 ? -23.169 -21.514 53.126 1.00 49.81 362 LYS A CA 1
ATOM 2934 C C . LYS A 1 362 ? -23.029 -22.977 53.575 1.00 49.81 362 LYS A C 1
ATOM 2936 O O . LYS A 1 362 ? -24.026 -23.689 53.608 1.00 49.81 362 LYS A O 1
ATOM 2941 N N . PHE A 1 363 ? -21.826 -23.413 53.945 1.00 48.28 363 PHE A N 1
ATOM 2942 C CA . PHE A 1 363 ? -21.576 -24.718 54.567 1.00 48.28 363 PHE A CA 1
ATOM 2943 C C . PHE A 1 363 ? -20.962 -24.534 55.962 1.00 48.28 363 PHE A C 1
ATOM 2945 O O . PHE A 1 363 ? -19.779 -24.793 56.156 1.00 48.28 363 PHE A O 1
ATOM 2952 N N . THR A 1 364 ? -21.766 -24.065 56.914 1.00 42.53 364 THR A N 1
ATOM 2953 C CA . THR A 1 364 ? -21.569 -24.259 58.361 1.00 42.53 364 THR A CA 1
ATOM 2954 C C . THR A 1 364 ? -22.926 -24.330 59.020 1.00 42.53 364 THR A C 1
ATOM 2956 O O . THR A 1 364 ? -23.716 -23.393 58.752 1.00 42.53 364 THR A O 1
#

pLDDT: mean 77.33, std 17.6, range [24.81, 97.06]

Sequence (364 aa):
MNKSFVGFKMTILRFFLLFFLSSWHIKVMCQEYHDGILSSSNVVNISDERNKASADFIHFYQKNISKLRGSRCAMYPTCSNYGLKAFKKENFAKAFLDTADRLIRCGHDGKFYSVTYAYGNPCLLDLPDCDSALFLSLTQKSQNSIYTDRLKVVNKKDSLNDFIRYLINNHDYNLAMLEIERLSYFDKENSPSTYLQKLICYEGLERMEEGIFDFYAQKDLNICNDNRVKFQVSKMFYRLNNYSEAEKLFPKINLTEQDSIRRRHLYLGLSNLKMGYLDNCVQHFEAANQFNTNEQIVNKTNEVISSIIARKPKSKVLAGILSIFPGGGYWYAGHKSSAITSFIVNSLLGFATYVNSTSKCKFT